Protein AF-X1K8J4-F1 (afdb_monomer)

InterPro domains:
  IPR029058 Alpha/Beta hydrolase fold [G3DSA:3.40.50.1820] (1-96)
  IPR029058 Alpha/Beta hydrolase fold [SSF53474] (12-99)
  IPR029068 Glyoxalase/Bleomycin resistance protein/Dihydroxybiphenyl dioxygenase [G3DSA:3.10.180.10] (97-241)
  IPR029068 Glyoxalase/Bleomycin resistance protein/Dihydroxybiphenyl dioxygenase [SSF54593] (98-230)
  IPR037523 Vicinal oxygen chelate (VOC), core domain [PS51819] (104-242)
  IPR051785 Methylmalonyl-CoA/ethylmalonyl-CoA epimerase [PTHR43048] (104-244)

Nearest PDB structures (foldseek):
  6xbt-assembly1_A-2  TM=8.235E-01  e=6.043E-11  Streptomyces coelicolor A3(2)
  6xbs-assembly1_A-2  TM=8.251E-01  e=1.259E-10  Streptomyces coelicolor A3(2)
  6xbr-assembly1_A-2  TM=8.076E-01  e=1.710E-10  Streptomyces coelicolor A3(2)
  6xbv-assembly1_A-2  TM=7.721E-01  e=1.423E-10  Streptomyces coelicolor A3(2)
  6wf7-assembly1_A  TM=7.588E-01  e=2.468E-10  Streptomyces coelicolor A3(2)

Sequence (255 aa):
AVWRWGFKDFHEFMLSQRDYSLEHVVAQIKCPTLVTDSEDDSMFAGQPEQLYNALECEKTFIHFTREEAAQAHCQLGESSLSNEKLFNWIDSVIKPDEDKGFYKFHHLGVIVNDMDQAVQIFSDILGLDPADERIDRFQGKANKTAMVPIGRYEDFNQFELMEPLSENWLDSWIKTEKGAGFLHMAILVDDFDGKVEQLRLKGFTVQVEESVDPFPGCPLLREAYVLPKDASRGVLIDLMDAENFPASLGGLAPG

Organism: NCBI:txid412755

Foldseek 3Di:
DQVVVVHPDPVRVVVCVVVPDCVVPLAVDAAEDEQEAAQAEPPQPPVSVVSQVSHPYNYDYYYHYVVNLQRYVCRVRCVPVVVVVVVVVCCVRPPPPLVQQFDAFAEWEWEDQDVVVVQVVCCVPVVWHFPDWDWFADVNFTWTWTWTDDDDPLRNYTYIYTHGPDDDVSVVVLPDPVHTTTEATETEGQPPVSNQVVCVVVVFDKDWDKDACRDPQQRIWIWIWGDCVRVVNDHIYIYTHLCRDHVSSPRDDDD

Structure (mmCIF, N/CA/C/O backbone):
data_AF-X1K8J4-F1
#
_entry.id   AF-X1K8J4-F1
#
loop_
_atom_site.group_PDB
_atom_site.id
_atom_site.type_symbol
_atom_site.label_atom_id
_atom_site.label_alt_id
_atom_site.label_comp_id
_atom_site.label_asym_id
_atom_site.label_entity_id
_atom_site.label_seq_id
_atom_site.pdbx_PDB_ins_code
_atom_site.Cartn_x
_atom_site.Cartn_y
_atom_site.Cartn_z
_atom_site.occupancy
_atom_site.B_iso_or_equiv
_atom_site.auth_seq_id
_atom_site.auth_comp_id
_atom_site.auth_asym_id
_atom_site.auth_atom_id
_atom_site.pdbx_PDB_model_num
ATOM 1 N N . ALA A 1 1 ? 32.704 -23.484 -32.737 1.00 60.00 1 ALA A N 1
ATOM 2 C CA . ALA A 1 1 ? 31.598 -22.606 -33.168 1.00 60.00 1 ALA A CA 1
ATOM 3 C C . ALA A 1 1 ? 30.839 -23.227 -34.341 1.00 60.00 1 ALA A C 1
ATOM 5 O O . ALA A 1 1 ? 29.758 -23.727 -34.096 1.00 60.00 1 ALA A O 1
ATOM 6 N N . VAL A 1 2 ? 31.433 -23.322 -35.535 1.00 74.69 2 VAL A N 1
ATOM 7 C CA . VAL A 1 2 ? 30.846 -23.839 -36.799 1.00 74.69 2 VAL A CA 1
ATOM 8 C C . VAL A 1 2 ? 29.805 -24.970 -36.643 1.00 74.69 2 VAL A C 1
ATOM 10 O O . VAL A 1 2 ? 28.640 -24.757 -36.956 1.00 74.69 2 VAL A O 1
ATOM 13 N N . TRP A 1 3 ? 30.171 -26.122 -36.062 1.00 73.50 3 TRP A N 1
ATOM 14 C CA . TRP A 1 3 ? 29.247 -27.267 -35.932 1.00 73.50 3 TRP A CA 1
ATOM 15 C C . TRP A 1 3 ? 28.052 -27.023 -34.990 1.00 73.50 3 TRP A C 1
ATOM 17 O O . TRP A 1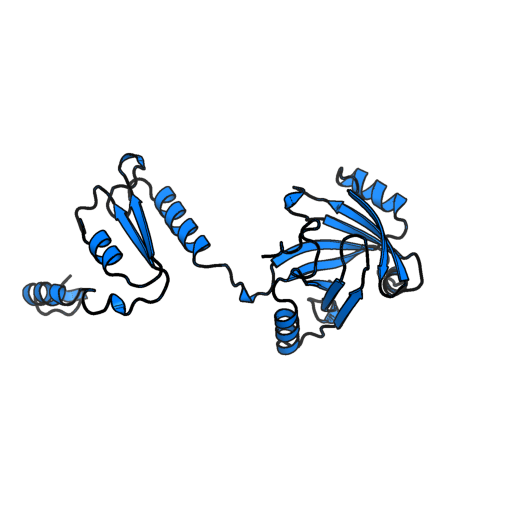 3 ? 26.974 -27.562 -35.210 1.00 73.50 3 TRP A O 1
ATOM 27 N N . ARG A 1 4 ? 28.234 -26.200 -33.944 1.00 74.88 4 ARG A N 1
ATOM 28 C CA . ARG A 1 4 ? 27.200 -25.913 -32.932 1.00 74.88 4 ARG A CA 1
ATOM 29 C C . ARG A 1 4 ? 26.065 -25.080 -33.529 1.00 74.88 4 ARG A C 1
ATOM 31 O O . ARG A 1 4 ? 24.939 -25.185 -33.068 1.00 74.88 4 ARG A O 1
ATOM 38 N N . TRP A 1 5 ? 26.380 -24.278 -34.542 1.00 73.62 5 TRP A N 1
ATOM 39 C CA . TRP A 1 5 ? 25.449 -23.375 -35.215 1.00 73.62 5 TRP A CA 1
ATOM 40 C C . TRP A 1 5 ? 25.007 -23.899 -36.592 1.00 73.62 5 TRP A C 1
ATOM 42 O O . TRP A 1 5 ? 24.345 -23.183 -37.328 1.00 73.62 5 TRP A O 1
ATOM 52 N N . GLY A 1 6 ? 25.356 -25.145 -36.941 1.00 86.12 6 GLY A N 1
ATOM 53 C CA . GLY A 1 6 ? 24.883 -25.806 -38.162 1.00 86.12 6 GLY A CA 1
ATOM 54 C C . GLY A 1 6 ? 25.552 -25.359 -39.467 1.00 86.12 6 GLY A C 1
ATOM 55 O O . GLY A 1 6 ? 25.084 -25.750 -40.531 1.00 86.12 6 GLY A O 1
ATOM 56 N N . PHE A 1 7 ? 26.640 -24.586 -39.409 1.00 88.62 7 PHE A N 1
ATOM 57 C CA . PHE A 1 7 ? 27.362 -24.148 -40.607 1.00 88.62 7 PHE A CA 1
ATOM 58 C C . PHE A 1 7 ? 28.262 -25.253 -41.159 1.00 88.62 7 PHE A C 1
ATOM 60 O O . PHE A 1 7 ? 28.825 -26.058 -40.409 1.00 88.62 7 PHE A O 1
ATOM 67 N N . LYS A 1 8 ? 28.430 -25.274 -42.481 1.00 87.19 8 LYS A N 1
ATOM 68 C CA . LYS A 1 8 ? 29.241 -26.268 -43.187 1.00 87.19 8 LYS A CA 1
ATOM 69 C C . LYS A 1 8 ? 30.735 -26.050 -42.966 1.00 87.19 8 LYS A C 1
ATOM 71 O O . LYS A 1 8 ? 31.485 -27.018 -42.846 1.00 87.19 8 LYS A O 1
ATOM 76 N N . ASP A 1 9 ? 31.169 -24.792 -42.911 1.00 89.31 9 ASP A N 1
ATOM 77 C CA . ASP A 1 9 ? 32.565 -24.411 -42.714 1.00 89.31 9 ASP A CA 1
ATOM 78 C C . ASP A 1 9 ? 32.718 -23.024 -42.058 1.00 89.31 9 ASP A C 1
ATOM 80 O O . ASP A 1 9 ? 31.751 -22.322 -41.756 1.00 89.31 9 ASP A O 1
ATOM 84 N N . PHE A 1 10 ? 33.966 -22.646 -41.767 1.00 88.31 10 PHE A N 1
ATOM 85 C CA . PHE A 1 10 ? 34.281 -21.373 -41.118 1.00 88.31 10 PHE A CA 1
ATOM 86 C C . PHE A 1 10 ? 34.002 -20.161 -42.017 1.00 88.31 10 PHE A C 1
ATOM 88 O O . PHE A 1 10 ? 33.695 -19.091 -41.506 1.00 88.31 10 PHE A O 1
ATOM 95 N N . HIS A 1 11 ? 34.089 -20.314 -43.340 1.00 88.50 11 HIS A N 1
ATOM 96 C CA . HIS A 1 11 ? 33.822 -19.221 -44.270 1.00 88.50 11 HIS A CA 1
ATOM 97 C C . HIS A 1 11 ? 32.333 -18.860 -44.261 1.00 88.50 11 HIS A C 1
ATOM 99 O O . HIS A 1 11 ? 31.993 -17.685 -44.147 1.00 88.50 11 HIS A O 1
ATOM 105 N N . GLU A 1 12 ? 31.455 -19.862 -44.285 1.00 87.56 12 GLU A N 1
ATOM 106 C CA . GLU A 1 12 ? 30.012 -19.664 -44.135 1.00 87.56 12 GLU A CA 1
ATOM 107 C C . GLU A 1 12 ? 29.664 -19.009 -42.789 1.00 87.56 12 GLU A C 1
ATOM 109 O O . GLU A 1 12 ? 28.926 -18.026 -42.756 1.00 87.56 12 GLU A O 1
ATOM 114 N N . PHE A 1 13 ? 30.276 -19.475 -41.694 1.00 88.25 13 PHE A N 1
ATOM 115 C CA . PHE A 1 13 ? 30.114 -18.859 -40.374 1.00 88.25 13 PHE A CA 1
ATOM 116 C C . PHE A 1 13 ? 30.554 -17.385 -40.349 1.00 88.25 13 PHE A C 1
ATOM 118 O O . PHE A 1 13 ? 29.877 -16.553 -39.752 1.00 88.25 13 PHE A O 1
ATOM 125 N N . MET A 1 14 ? 31.672 -17.038 -40.995 1.00 88.81 14 MET A N 1
ATOM 126 C CA . MET A 1 14 ? 32.141 -15.649 -41.060 1.00 88.81 14 MET A CA 1
ATOM 127 C C . MET A 1 14 ? 31.215 -14.763 -41.897 1.00 88.81 14 MET A C 1
ATOM 129 O O . MET A 1 14 ? 31.000 -13.606 -41.542 1.00 88.81 14 MET A O 1
ATOM 133 N N . LEU A 1 15 ? 30.648 -15.289 -42.987 1.00 88.31 15 LEU A N 1
ATOM 134 C CA . LEU A 1 15 ? 29.679 -14.552 -43.798 1.00 88.31 15 LEU A CA 1
ATOM 135 C C . LEU A 1 15 ? 28.376 -14.303 -43.040 1.00 88.31 15 LEU A C 1
ATOM 137 O O . LEU A 1 15 ? 27.860 -13.190 -43.114 1.00 88.31 15 LEU A O 1
ATOM 141 N N . SER A 1 16 ? 27.894 -15.283 -42.269 1.00 87.12 16 SER A N 1
ATOM 142 C CA . SER A 1 16 ? 26.659 -15.135 -41.494 1.00 87.12 16 SER A CA 1
ATOM 143 C C . SER A 1 16 ? 26.756 -14.048 -40.426 1.00 87.12 16 SER A C 1
ATOM 145 O O . SER A 1 16 ? 25.733 -13.509 -40.027 1.00 87.12 16 SER A O 1
ATOM 147 N N . GLN A 1 17 ? 27.963 -13.692 -39.959 1.00 85.88 17 GLN A N 1
ATOM 148 C CA . GLN A 1 17 ? 28.137 -12.613 -38.975 1.00 85.88 17 GLN A CA 1
ATOM 149 C C . GLN A 1 17 ? 27.621 -11.264 -39.496 1.00 85.88 17 GLN A C 1
ATOM 151 O O . GLN A 1 17 ? 27.245 -10.413 -38.699 1.00 85.88 17 GLN A O 1
ATOM 156 N N . ARG A 1 18 ? 27.561 -11.072 -40.823 1.00 84.44 18 ARG A N 1
ATOM 157 C CA . ARG A 1 18 ? 27.020 -9.852 -41.443 1.00 84.44 18 ARG A CA 1
ATOM 158 C C . ARG A 1 18 ? 25.530 -9.656 -41.185 1.00 84.44 18 ARG A C 1
ATOM 160 O O . ARG A 1 18 ? 25.077 -8.518 -41.165 1.00 84.44 18 ARG A O 1
ATOM 167 N N . ASP A 1 19 ? 24.798 -10.745 -40.970 1.00 84.56 19 ASP A N 1
ATOM 168 C CA . ASP A 1 19 ? 23.361 -10.700 -40.707 1.00 84.56 19 ASP A CA 1
ATOM 169 C C . ASP A 1 19 ? 23.059 -10.298 -39.249 1.00 84.56 19 ASP A C 1
ATOM 171 O O . ASP A 1 19 ? 21.940 -9.898 -38.935 1.00 84.56 19 ASP A O 1
ATOM 175 N N . TYR A 1 20 ? 24.054 -10.351 -38.352 1.00 85.62 20 TYR A N 1
ATOM 176 C CA . TYR A 1 20 ? 23.936 -9.944 -36.947 1.00 85.62 20 TYR A CA 1
ATOM 177 C C . TYR A 1 20 ? 24.117 -8.427 -36.794 1.00 85.62 20 TYR A C 1
ATOM 179 O O . TYR A 1 20 ? 25.030 -7.953 -36.120 1.00 85.62 20 TYR A O 1
ATOM 187 N N . SER A 1 21 ? 23.231 -7.665 -37.437 1.00 88.75 21 SER A N 1
ATOM 188 C CA . SER A 1 21 ? 23.175 -6.204 -37.359 1.00 88.75 21 SER A CA 1
ATOM 189 C C . SER A 1 21 ? 21.812 -5.731 -36.860 1.00 88.75 21 SER A C 1
ATOM 191 O O . SER A 1 21 ? 20.771 -6.272 -37.235 1.00 88.75 21 SER A O 1
ATOM 193 N N . LEU A 1 22 ? 21.816 -4.683 -36.033 1.00 90.62 22 LEU A N 1
ATOM 194 C CA . LEU A 1 22 ? 20.597 -4.013 -35.577 1.00 90.62 22 LEU A CA 1
ATOM 195 C C . LEU A 1 22 ? 20.174 -2.853 -36.490 1.00 90.62 22 LEU A C 1
ATOM 197 O O . LEU A 1 22 ? 19.074 -2.336 -36.315 1.00 90.62 22 LEU A O 1
ATOM 201 N N . GLU A 1 23 ? 20.979 -2.463 -37.485 1.00 89.62 23 GLU A N 1
ATOM 202 C CA . GLU A 1 23 ? 20.743 -1.272 -38.325 1.00 89.62 23 GLU A CA 1
ATOM 203 C C . GLU A 1 23 ? 19.335 -1.214 -38.939 1.00 89.62 23 GLU A C 1
ATOM 205 O O . GLU A 1 23 ? 18.734 -0.148 -39.037 1.00 89.62 23 GLU A O 1
ATOM 210 N N . HIS A 1 24 ? 18.782 -2.360 -39.340 1.00 91.31 24 HIS A N 1
ATOM 211 C CA . HIS A 1 24 ? 17.489 -2.429 -40.029 1.00 91.31 24 HIS A CA 1
ATOM 212 C C . HIS A 1 24 ? 16.293 -2.656 -39.095 1.00 91.31 24 HIS A C 1
ATOM 214 O O . HIS A 1 24 ? 15.145 -2.624 -39.540 1.00 91.31 24 HIS A O 1
ATOM 220 N N . VAL A 1 25 ? 16.545 -2.910 -37.809 1.00 93.94 25 VAL A N 1
ATOM 221 C CA . VAL A 1 25 ? 15.511 -3.289 -36.833 1.00 93.94 25 VAL A CA 1
ATOM 222 C C . VAL A 1 25 ? 15.512 -2.421 -35.580 1.00 93.94 25 VAL A C 1
ATOM 224 O O . VAL A 1 25 ? 14.535 -2.454 -34.843 1.00 93.94 25 VAL A O 1
ATOM 227 N N . VAL A 1 26 ? 16.543 -1.605 -35.347 1.00 95.56 26 VAL A N 1
ATOM 228 C CA . VAL A 1 26 ? 16.677 -0.765 -34.144 1.00 95.56 26 VAL A CA 1
ATOM 229 C C . VAL A 1 26 ? 15.473 0.156 -33.930 1.00 95.56 26 VAL A C 1
ATOM 231 O O . VAL A 1 26 ? 14.985 0.273 -32.811 1.00 95.56 26 VAL A O 1
ATOM 234 N N . ALA A 1 27 ? 14.900 0.708 -35.005 1.00 93.94 27 ALA A N 1
ATOM 235 C CA . ALA A 1 27 ? 13.697 1.541 -34.938 1.00 93.94 27 ALA A CA 1
ATOM 236 C C . ALA A 1 27 ? 12.441 0.779 -34.458 1.00 93.94 27 ALA A C 1
ATOM 238 O O . ALA A 1 27 ? 11.447 1.396 -34.071 1.00 93.94 27 ALA A O 1
ATOM 239 N N . GLN A 1 28 ? 12.458 -0.559 -34.478 1.00 96.31 28 GLN A N 1
ATOM 240 C CA . GLN A 1 28 ? 11.369 -1.406 -33.981 1.00 96.31 28 GLN A CA 1
ATOM 241 C C . GLN A 1 28 ? 11.417 -1.592 -32.456 1.00 96.31 28 GLN A C 1
ATOM 243 O O . GLN A 1 28 ? 10.441 -2.066 -31.878 1.00 96.31 28 GLN A O 1
ATOM 248 N N . ILE A 1 29 ? 12.510 -1.206 -31.791 1.00 96.25 29 ILE A N 1
ATOM 249 C CA . ILE A 1 29 ? 12.616 -1.240 -30.330 1.00 96.25 29 ILE A CA 1
ATOM 250 C C . ILE A 1 29 ? 11.799 -0.072 -29.770 1.00 96.25 29 ILE A C 1
ATOM 252 O O . ILE A 1 29 ? 12.114 1.093 -30.013 1.00 96.25 29 ILE A O 1
ATOM 256 N N . LYS A 1 30 ? 10.707 -0.388 -29.064 1.00 94.06 30 LYS A N 1
ATOM 257 C CA . LYS A 1 30 ? 9.751 0.605 -28.539 1.00 94.06 30 LYS A CA 1
ATOM 258 C C . LYS A 1 30 ? 9.659 0.657 -27.011 1.00 94.06 30 LYS A C 1
ATOM 260 O O . LYS A 1 30 ? 9.002 1.553 -26.496 1.00 94.06 30 LYS A O 1
ATOM 265 N N . CYS A 1 31 ? 10.290 -0.268 -26.293 1.00 93.19 31 CYS A N 1
ATOM 266 C CA . CYS A 1 31 ? 10.301 -0.278 -24.830 1.00 93.19 31 CYS A CA 1
ATOM 267 C C . CYS A 1 31 ? 11.516 0.480 -24.270 1.00 93.19 31 CYS A C 1
ATOM 269 O O . CYS A 1 31 ? 12.532 0.580 -24.969 1.00 93.19 31 CYS A O 1
ATOM 271 N N . PRO A 1 32 ? 11.451 0.966 -23.016 1.00 95.38 32 PRO A N 1
ATOM 272 C CA . PRO A 1 32 ? 12.611 1.541 -22.350 1.00 95.38 32 PRO A CA 1
ATOM 273 C C . PRO A 1 32 ? 13.817 0.602 -22.430 1.00 95.38 32 PRO A C 1
ATOM 275 O O . PRO A 1 32 ? 13.698 -0.601 -22.190 1.00 95.38 32 PRO A O 1
ATOM 278 N N . THR A 1 33 ? 14.965 1.140 -22.832 1.00 96.56 33 THR A N 1
ATOM 279 C CA . THR A 1 33 ? 16.158 0.339 -23.131 1.00 96.56 33 THR A CA 1
ATOM 280 C C . THR A 1 33 ? 17.383 0.908 -22.430 1.00 96.56 33 THR A C 1
ATOM 282 O O . THR A 1 33 ? 17.739 2.072 -22.620 1.00 96.56 33 THR A O 1
ATOM 285 N N . LEU A 1 34 ? 18.063 0.066 -21.654 1.00 97.12 34 LEU A N 1
ATOM 286 C CA . LEU A 1 34 ? 19.382 0.364 -21.115 1.00 97.12 34 LEU A CA 1
ATOM 287 C C . LEU A 1 34 ? 20.459 -0.089 -22.091 1.00 97.12 34 LEU A C 1
ATOM 289 O O . LEU A 1 34 ? 20.478 -1.245 -22.513 1.00 97.12 34 LEU A O 1
ATOM 293 N N . VAL A 1 35 ? 21.384 0.813 -22.394 1.00 96.44 35 VAL A N 1
ATOM 294 C CA . VAL A 1 35 ? 22.615 0.501 -23.112 1.00 96.44 35 VAL A CA 1
ATOM 295 C C . VAL A 1 35 ? 23.787 0.722 -22.166 1.00 96.44 35 VAL A C 1
ATOM 297 O O . VAL A 1 35 ? 23.909 1.784 -21.556 1.00 96.44 35 VAL A O 1
ATOM 300 N N . THR A 1 36 ? 24.643 -0.286 -22.031 1.00 94.56 36 THR A N 1
ATOM 301 C CA . THR A 1 36 ? 25.841 -0.213 -21.196 1.00 94.56 36 THR A CA 1
ATOM 302 C C . THR A 1 36 ? 27.100 -0.267 -22.046 1.00 94.56 36 THR A C 1
ATOM 304 O O . THR A 1 36 ? 27.134 -0.911 -23.095 1.00 94.56 36 THR A O 1
ATOM 307 N N . ASP A 1 37 ? 28.134 0.424 -21.584 1.00 94.25 37 ASP A N 1
ATOM 308 C CA . ASP A 1 37 ? 29.461 0.428 -22.190 1.00 94.25 37 ASP A CA 1
ATOM 309 C C . ASP A 1 37 ? 30.540 0.443 -21.102 1.00 94.25 37 ASP A C 1
ATOM 311 O O . ASP A 1 37 ? 30.270 0.814 -19.959 1.00 94.25 37 ASP A O 1
ATOM 315 N N . SER A 1 38 ? 31.758 0.040 -21.448 1.00 92.50 38 SER A N 1
ATOM 316 C CA . SER A 1 38 ? 32.860 -0.165 -20.504 1.00 92.50 38 SER A CA 1
ATOM 317 C C . SER A 1 38 ? 34.183 0.305 -21.117 1.00 92.50 38 SER A C 1
ATOM 319 O O . SER A 1 38 ? 34.526 -0.114 -22.219 1.00 92.50 38 SER A O 1
ATOM 321 N N . GLU A 1 39 ? 34.952 1.137 -20.401 1.00 90.62 39 GLU A N 1
ATOM 322 C CA . GLU A 1 39 ? 36.157 1.810 -20.940 1.00 90.62 39 GLU A CA 1
ATOM 323 C C . GLU A 1 39 ? 37.204 0.868 -21.572 1.00 90.62 39 GLU A C 1
ATOM 325 O O . GLU A 1 39 ? 37.820 1.226 -22.576 1.00 90.62 39 GLU A O 1
ATOM 330 N N . ASP A 1 40 ? 37.419 -0.327 -21.008 1.00 89.56 40 ASP A N 1
ATOM 331 C CA . ASP A 1 40 ? 38.411 -1.296 -21.499 1.00 89.56 40 ASP A CA 1
ATOM 332 C C . ASP A 1 40 ? 37.766 -2.454 -22.299 1.00 89.56 40 ASP A C 1
ATOM 334 O O . ASP A 1 40 ? 38.429 -3.463 -22.582 1.00 89.56 40 ASP A O 1
ATOM 338 N N . ASP A 1 41 ? 36.484 -2.362 -22.676 1.00 87.25 41 ASP A N 1
ATOM 339 C CA . ASP A 1 41 ? 35.826 -3.403 -23.471 1.00 87.25 41 ASP A CA 1
ATOM 340 C C . ASP A 1 41 ? 36.205 -3.319 -24.959 1.00 87.25 41 ASP A C 1
ATOM 342 O O . ASP A 1 41 ? 35.554 -2.699 -25.801 1.00 87.25 41 ASP A O 1
ATOM 346 N N . SER A 1 42 ? 37.290 -4.013 -25.302 1.00 83.88 42 SER A N 1
ATOM 347 C CA . SER A 1 42 ? 37.778 -4.103 -26.684 1.00 83.88 42 SER A CA 1
ATOM 348 C C . SER A 1 42 ? 36.907 -4.944 -27.629 1.00 83.88 42 SER A C 1
ATOM 350 O O . SER A 1 42 ? 37.142 -4.914 -28.838 1.00 83.88 42 SER A O 1
ATOM 352 N N . MET A 1 43 ? 35.923 -5.700 -27.124 1.00 80.00 43 MET A N 1
ATOM 353 C CA . MET A 1 43 ? 35.123 -6.612 -27.953 1.00 80.00 43 MET A CA 1
ATOM 354 C C . MET A 1 43 ? 34.090 -5.861 -28.797 1.00 80.00 43 MET A C 1
ATOM 356 O O . MET A 1 43 ? 33.789 -6.283 -29.914 1.00 80.00 43 MET A O 1
ATOM 360 N N . PHE A 1 44 ? 33.571 -4.745 -28.277 1.00 78.25 44 PHE A N 1
ATOM 361 C CA . PHE A 1 44 ? 32.464 -3.995 -28.879 1.00 78.25 44 PHE A CA 1
ATOM 362 C C . PHE A 1 44 ? 32.705 -2.482 -28.915 1.00 78.25 44 PHE A C 1
ATOM 364 O O . PHE A 1 44 ? 31.754 -1.723 -29.072 1.00 78.25 44 PHE A O 1
ATOM 371 N N . ALA A 1 45 ? 33.960 -2.037 -28.795 1.00 84.62 45 ALA A N 1
ATOM 372 C CA . ALA A 1 45 ? 34.327 -0.624 -28.693 1.00 84.62 45 ALA A CA 1
ATOM 373 C C . ALA A 1 45 ? 33.553 0.279 -29.681 1.00 84.62 45 ALA A C 1
ATOM 375 O O . ALA A 1 45 ? 33.623 0.107 -30.902 1.00 84.62 45 ALA A O 1
ATOM 376 N N . GLY A 1 46 ? 32.796 1.236 -29.134 1.00 87.69 46 GLY A N 1
ATOM 377 C CA . GLY A 1 46 ? 31.995 2.213 -29.881 1.00 87.69 46 GLY A CA 1
ATOM 378 C C . GLY A 1 46 ? 30.666 1.703 -30.459 1.00 87.69 46 GLY A C 1
ATOM 379 O O . GLY A 1 46 ? 29.881 2.511 -30.952 1.00 87.69 46 GLY A O 1
ATOM 380 N N . GLN A 1 47 ? 30.370 0.401 -30.411 1.00 92.12 47 GLN A N 1
ATOM 381 C CA . GLN A 1 47 ? 29.077 -0.136 -30.859 1.00 92.12 47 GLN A CA 1
ATOM 382 C C . GLN A 1 47 ? 27.916 0.186 -29.897 1.00 92.12 47 GLN A C 1
ATOM 384 O O . GLN A 1 47 ? 26.843 0.531 -30.398 1.00 92.12 47 GLN A O 1
ATOM 389 N N . PRO A 1 48 ? 28.080 0.147 -28.556 1.00 94.50 48 PRO A N 1
ATOM 390 C CA . PRO A 1 48 ? 27.024 0.563 -27.633 1.00 94.50 48 PRO A CA 1
ATOM 391 C C . PRO A 1 48 ? 26.551 1.999 -27.879 1.00 94.50 48 PRO A C 1
ATOM 393 O O . PRO A 1 48 ? 25.352 2.247 -27.968 1.00 94.50 48 PRO A O 1
ATOM 396 N N . GLU A 1 49 ? 27.475 2.942 -28.081 1.00 94.75 49 GLU A N 1
ATOM 397 C CA . GLU A 1 49 ? 27.129 4.337 -28.381 1.00 94.75 49 GLU A CA 1
ATOM 398 C C . GLU A 1 49 ? 26.357 4.465 -29.707 1.00 94.75 49 GLU A C 1
ATOM 400 O O . GLU A 1 49 ? 25.372 5.202 -29.789 1.00 94.75 49 GLU A O 1
ATOM 405 N N . GLN A 1 50 ? 26.740 3.701 -30.738 1.00 94.88 50 GLN A N 1
ATOM 406 C CA . GLN A 1 50 ? 26.002 3.658 -32.007 1.00 94.88 50 GLN A CA 1
ATOM 407 C C . GLN A 1 50 ? 24.563 3.164 -31.816 1.00 94.88 50 GLN A C 1
ATOM 409 O O . GLN A 1 50 ? 23.633 3.790 -32.329 1.00 94.88 50 GLN A O 1
ATOM 414 N N . LEU A 1 51 ? 24.365 2.086 -31.047 1.00 95.50 51 LEU A N 1
ATOM 415 C CA . LEU A 1 51 ? 23.031 1.579 -30.722 1.00 95.50 51 LEU A CA 1
ATOM 416 C C . LEU A 1 51 ? 22.221 2.617 -29.937 1.00 95.50 51 LEU A C 1
ATOM 418 O O . LEU A 1 51 ? 21.093 2.923 -30.316 1.00 95.50 51 LEU A O 1
ATOM 422 N N . TYR A 1 52 ? 22.802 3.195 -28.882 1.00 96.88 52 TYR A N 1
ATOM 423 C CA . TYR A 1 52 ? 22.145 4.211 -28.061 1.00 96.88 52 TYR A CA 1
ATOM 424 C C . TYR A 1 52 ? 21.675 5.406 -28.897 1.00 96.88 52 TYR A C 1
ATOM 426 O O . TYR A 1 52 ? 20.535 5.860 -28.767 1.00 96.88 52 TYR A O 1
ATOM 434 N N . ASN A 1 53 ? 22.516 5.887 -29.812 1.00 96.44 53 ASN A N 1
ATOM 435 C CA . ASN A 1 53 ? 22.170 6.991 -30.701 1.00 96.44 53 ASN A CA 1
ATOM 436 C C . ASN A 1 53 ? 21.050 6.625 -31.688 1.00 96.44 53 ASN A C 1
ATOM 438 O O . ASN A 1 53 ? 20.194 7.466 -31.956 1.00 96.44 53 ASN A O 1
ATOM 442 N N . ALA A 1 54 ? 21.016 5.381 -32.173 1.00 96.56 54 ALA A N 1
ATOM 443 C CA . ALA A 1 54 ? 20.020 4.904 -33.132 1.00 96.56 54 ALA A CA 1
ATOM 444 C C . ALA A 1 54 ? 18.641 4.565 -32.522 1.00 96.56 54 ALA A C 1
ATOM 446 O O . ALA A 1 54 ? 17.659 4.481 -33.259 1.00 96.56 54 ALA A O 1
ATOM 447 N N . LEU A 1 55 ? 18.537 4.368 -31.203 1.00 97.50 55 LEU A N 1
ATOM 448 C CA . LEU A 1 55 ? 17.262 4.104 -30.519 1.00 97.50 55 LEU A CA 1
ATOM 449 C C . LEU A 1 55 ? 16.321 5.326 -30.537 1.00 97.50 55 LEU A C 1
ATOM 451 O O . LEU A 1 55 ? 16.740 6.447 -30.244 1.00 97.50 55 LEU A O 1
ATOM 455 N N . GLU A 1 56 ? 15.030 5.092 -30.792 1.00 96.38 56 GLU A N 1
ATOM 456 C CA . GLU A 1 56 ? 13.966 6.120 -30.817 1.00 96.38 56 GLU A CA 1
ATOM 457 C C . GLU A 1 56 ? 13.021 6.071 -29.598 1.0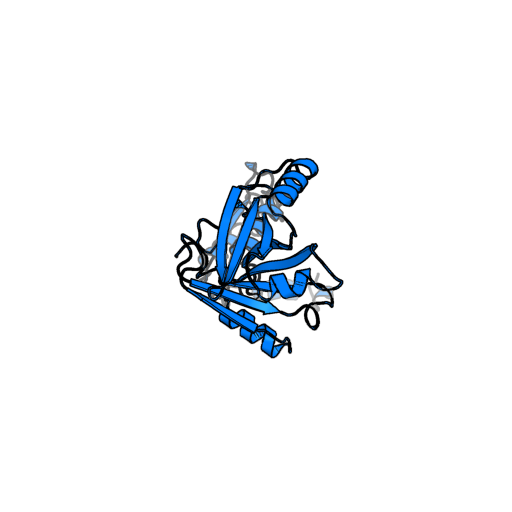0 96.38 56 GLU A C 1
ATOM 459 O O . GLU A 1 56 ? 12.078 6.855 -29.506 1.00 96.38 56 GLU A O 1
ATOM 464 N N . CYS A 1 57 ? 13.230 5.127 -28.681 1.00 94.12 57 CYS A N 1
ATOM 465 C CA . CYS A 1 57 ? 12.445 4.952 -27.460 1.00 94.12 57 CYS A CA 1
ATOM 466 C C . CYS A 1 57 ? 13.066 5.699 -26.267 1.00 94.12 57 CYS A C 1
ATOM 468 O O . CYS A 1 57 ? 14.131 6.314 -26.381 1.00 94.12 57 CYS A O 1
ATOM 470 N N . GLU A 1 58 ? 12.420 5.607 -25.101 1.00 95.19 58 GLU A N 1
ATOM 471 C CA . GLU A 1 58 ? 13.075 5.943 -23.837 1.00 95.19 58 GLU A CA 1
ATOM 472 C C . GLU A 1 58 ? 14.352 5.108 -23.687 1.00 95.19 58 GLU A C 1
ATOM 474 O O . GLU A 1 58 ? 14.364 3.897 -23.938 1.00 95.19 58 GLU A O 1
ATOM 479 N N . LYS A 1 59 ? 15.452 5.773 -23.344 1.00 96.69 59 LYS A N 1
ATOM 480 C CA . LYS A 1 59 ? 16.773 5.161 -23.353 1.00 96.69 59 LYS A CA 1
ATOM 481 C C . LYS A 1 59 ? 17.660 5.734 -22.266 1.00 96.69 59 LYS A C 1
ATOM 483 O O . LYS A 1 59 ? 17.637 6.932 -21.994 1.00 96.69 59 LYS A O 1
ATOM 488 N N . THR A 1 60 ? 18.480 4.865 -21.693 1.00 97.75 60 THR A N 1
ATOM 489 C CA . THR A 1 60 ? 19.466 5.210 -20.668 1.00 97.75 60 THR A CA 1
ATOM 490 C C . THR A 1 60 ? 20.826 4.671 -21.093 1.00 97.75 60 THR A C 1
ATOM 492 O O . THR A 1 60 ? 20.909 3.572 -21.641 1.00 97.75 60 THR A O 1
ATOM 495 N N . PHE A 1 61 ? 21.886 5.445 -20.860 1.00 97.31 61 PHE A N 1
ATOM 496 C CA . PHE A 1 61 ? 23.262 5.035 -21.132 1.00 97.31 61 PHE A CA 1
ATOM 497 C C . PHE A 1 61 ? 24.060 4.993 -19.832 1.00 97.31 61 PHE A C 1
ATOM 499 O O . PHE A 1 61 ? 24.075 5.977 -19.093 1.00 97.31 61 PHE A O 1
ATOM 506 N N . ILE A 1 62 ? 24.732 3.874 -19.562 1.00 96.25 62 ILE A N 1
ATOM 507 C CA . ILE A 1 62 ? 25.642 3.735 -18.420 1.00 96.25 62 ILE A CA 1
ATOM 508 C C . ILE A 1 62 ? 27.024 3.369 -18.940 1.00 96.25 62 ILE A C 1
ATOM 510 O O . ILE A 1 62 ? 27.204 2.332 -19.574 1.00 96.25 62 ILE A O 1
ATOM 514 N N . HIS A 1 63 ? 27.999 4.216 -18.627 1.00 94.81 63 HIS A N 1
ATOM 515 C CA . HIS A 1 63 ? 29.400 3.977 -18.932 1.00 94.81 63 HIS A CA 1
ATOM 516 C C . HIS A 1 63 ? 30.138 3.556 -17.659 1.00 94.81 63 HIS A C 1
ATOM 518 O O . HIS A 1 63 ? 30.111 4.280 -16.662 1.00 94.81 63 HIS A O 1
ATOM 524 N N . PHE A 1 64 ? 30.761 2.381 -17.683 1.00 94.00 64 PHE A N 1
ATOM 525 C CA . PHE A 1 64 ? 31.544 1.840 -16.578 1.00 94.00 64 PHE A CA 1
ATOM 526 C C . PHE A 1 64 ? 33.017 2.190 -16.741 1.00 94.00 64 PHE A C 1
ATOM 528 O O . PHE A 1 64 ? 33.636 1.881 -17.766 1.00 94.00 64 PHE A O 1
ATOM 535 N N . THR A 1 65 ? 33.584 2.790 -15.700 1.00 93.25 65 THR A N 1
ATOM 536 C CA . THR A 1 65 ? 34.931 3.359 -15.753 1.00 93.25 65 THR A CA 1
ATOM 537 C C . THR A 1 65 ? 35.950 2.523 -14.992 1.00 93.25 65 THR A C 1
ATOM 539 O O . THR A 1 65 ? 35.624 1.638 -14.194 1.00 93.25 65 THR A O 1
ATOM 542 N N . ARG A 1 66 ? 37.230 2.815 -15.227 1.00 92.75 66 ARG A N 1
ATOM 543 C CA . ARG A 1 66 ? 38.342 2.213 -14.489 1.00 92.75 66 ARG A CA 1
ATOM 544 C C . ARG A 1 66 ? 38.341 2.613 -13.020 1.00 92.75 66 ARG A C 1
ATOM 546 O O . ARG A 1 66 ? 38.749 1.813 -12.182 1.00 92.75 66 ARG A O 1
ATOM 553 N N . GLU A 1 67 ? 37.898 3.829 -12.706 1.00 93.38 67 GLU A N 1
ATOM 554 C CA . GLU A 1 67 ? 37.784 4.316 -11.324 1.00 93.38 67 GLU A CA 1
ATOM 555 C C . GLU A 1 67 ? 36.798 3.470 -10.510 1.00 93.38 67 GLU A C 1
ATOM 557 O O . GLU A 1 67 ? 37.004 3.241 -9.321 1.00 93.38 67 GLU A O 1
ATOM 562 N N . GLU A 1 68 ? 35.780 2.937 -11.181 1.00 91.06 68 GLU A N 1
ATOM 563 C CA . GLU A 1 68 ? 34.770 2.040 -10.624 1.00 91.06 68 GLU A CA 1
ATOM 564 C C . GLU A 1 68 ? 35.205 0.566 -10.585 1.00 91.06 68 GLU A C 1
ATOM 566 O O . GLU A 1 68 ? 34.440 -0.285 -10.141 1.00 91.06 68 GLU A O 1
ATOM 571 N N . ALA A 1 69 ? 36.407 0.245 -11.082 1.00 91.25 69 ALA A N 1
ATOM 572 C CA . ALA A 1 69 ? 36.894 -1.120 -11.306 1.00 91.25 69 ALA A CA 1
ATOM 573 C C . ALA A 1 69 ? 35.976 -1.993 -12.197 1.00 91.25 69 ALA A C 1
ATOM 575 O O . ALA A 1 69 ? 36.160 -3.206 -12.285 1.00 91.25 69 ALA A O 1
ATOM 576 N N . ALA A 1 70 ? 35.021 -1.389 -12.910 1.00 91.31 70 ALA A N 1
ATOM 577 C CA . ALA A 1 70 ? 34.022 -2.067 -13.736 1.00 91.31 70 ALA A CA 1
ATOM 578 C C . ALA A 1 70 ? 34.289 -1.921 -15.251 1.00 91.31 70 ALA A C 1
ATOM 580 O O . ALA A 1 70 ? 33.448 -2.255 -16.082 1.00 91.31 70 ALA A O 1
ATOM 581 N N . GLN A 1 71 ? 35.472 -1.451 -15.639 1.00 90.50 71 GLN A N 1
ATOM 582 C CA . GLN A 1 71 ? 35.828 -1.144 -17.026 1.00 90.50 71 GLN A CA 1
ATOM 583 C C . GLN A 1 71 ? 36.027 -2.353 -17.945 1.00 90.50 71 GLN A C 1
ATOM 585 O O . GLN A 1 71 ? 36.099 -2.189 -19.157 1.00 90.50 71 GLN A O 1
ATOM 590 N N . ALA A 1 72 ? 36.212 -3.552 -17.392 1.00 88.12 72 ALA A N 1
ATOM 591 C CA . ALA A 1 72 ? 36.466 -4.750 -18.188 1.00 88.12 72 ALA A CA 1
ATOM 592 C C . ALA A 1 72 ? 35.185 -5.261 -18.872 1.00 88.12 72 ALA A C 1
ATOM 594 O O . ALA A 1 72 ? 34.076 -4.965 -18.430 1.00 88.12 72 ALA A O 1
ATOM 595 N N . HIS A 1 73 ? 35.343 -6.106 -19.897 1.00 88.50 73 HIS A N 1
ATOM 596 C CA . HIS A 1 73 ? 34.226 -6.821 -20.524 1.00 88.50 73 HIS A CA 1
ATOM 597 C C . HIS A 1 73 ? 33.371 -7.538 -19.468 1.00 88.50 73 HIS A C 1
ATOM 599 O O . HIS A 1 73 ? 33.917 -8.166 -18.557 1.00 88.50 73 HIS A O 1
ATOM 605 N N . CYS A 1 74 ? 32.046 -7.430 -19.581 1.00 83.44 74 CYS A N 1
ATOM 606 C CA . CYS A 1 74 ? 31.079 -7.925 -18.589 1.00 83.44 74 CYS A CA 1
ATOM 607 C C . CYS A 1 74 ? 31.286 -7.384 -17.162 1.00 83.44 74 CYS A C 1
ATOM 609 O O . CYS A 1 74 ? 30.867 -8.028 -16.201 1.00 83.44 74 CYS A O 1
ATOM 611 N N . GLN A 1 75 ? 31.979 -6.250 -17.007 1.00 90.62 75 GLN A N 1
ATOM 612 C CA . GLN A 1 75 ? 32.231 -5.610 -15.716 1.00 90.62 75 GLN A CA 1
ATOM 613 C C . GLN A 1 75 ? 32.879 -6.568 -14.691 1.00 90.62 75 GLN A C 1
ATOM 615 O O . GLN A 1 75 ? 32.594 -6.521 -13.494 1.00 90.62 75 GLN A O 1
ATOM 620 N N . LEU A 1 76 ? 33.772 -7.456 -15.156 1.00 83.50 76 LEU A N 1
ATOM 621 C CA . LEU A 1 76 ? 34.377 -8.533 -14.351 1.00 83.50 76 LEU A CA 1
ATOM 622 C C . LEU A 1 76 ? 35.159 -8.063 -13.111 1.00 83.50 76 LEU A C 1
ATOM 624 O O . LEU A 1 76 ? 35.416 -8.875 -12.225 1.00 83.50 76 LEU A O 1
ATOM 628 N N . GLY A 1 77 ? 35.583 -6.798 -13.062 1.00 84.75 77 GLY A N 1
ATOM 629 C CA . GLY A 1 77 ? 36.346 -6.255 -11.938 1.00 84.75 77 GLY A CA 1
ATOM 630 C C . GLY A 1 77 ? 35.486 -5.768 -10.771 1.00 84.75 77 GLY A C 1
ATOM 631 O O . GLY A 1 77 ? 35.985 -5.769 -9.652 1.00 84.75 77 GLY A O 1
ATOM 632 N N . GLU A 1 78 ? 34.210 -5.434 -11.010 1.00 89.62 78 GLU A N 1
ATOM 633 C CA . GLU A 1 78 ? 33.259 -5.122 -9.942 1.00 89.62 78 GLU A CA 1
ATOM 634 C C . GLU A 1 78 ? 31.808 -5.393 -10.366 1.00 89.62 78 GLU A C 1
ATOM 636 O O . GLU A 1 78 ? 31.000 -4.502 -10.645 1.00 89.62 78 GLU A O 1
ATOM 641 N N . SER A 1 79 ? 31.465 -6.680 -10.421 1.00 88.12 79 SER A N 1
ATOM 642 C CA . SER A 1 79 ? 30.137 -7.127 -10.846 1.00 88.12 79 SER A CA 1
ATOM 643 C C . SER A 1 79 ? 29.027 -6.718 -9.873 1.00 88.12 79 SER A C 1
ATOM 645 O O . SER A 1 79 ? 27.879 -6.618 -10.294 1.00 88.12 79 SER A O 1
ATOM 647 N N . SER A 1 80 ? 29.334 -6.456 -8.596 1.00 90.06 80 SER A N 1
ATOM 648 C CA . SER A 1 80 ? 28.333 -5.994 -7.622 1.00 90.06 80 SER A CA 1
ATOM 649 C C . SER A 1 80 ? 27.847 -4.588 -7.957 1.00 90.06 80 SER A C 1
ATOM 651 O O . SER A 1 80 ? 26.641 -4.372 -8.002 1.00 90.06 80 SER A O 1
ATOM 653 N N . LEU A 1 81 ? 28.763 -3.667 -8.273 1.00 90.50 81 LEU A N 1
ATOM 654 C CA . LEU A 1 81 ? 28.417 -2.318 -8.730 1.00 90.50 81 LEU A CA 1
ATOM 655 C C . LEU A 1 81 ? 27.674 -2.347 -10.070 1.00 90.50 81 LEU A C 1
ATOM 657 O O . LEU A 1 81 ? 26.716 -1.603 -10.268 1.00 90.50 81 LEU A O 1
ATOM 661 N N . SER A 1 82 ? 28.098 -3.215 -10.994 1.00 89.94 82 SER A N 1
ATOM 662 C CA . SER A 1 82 ? 27.374 -3.422 -12.252 1.00 89.94 82 SER A CA 1
ATOM 663 C C . SER A 1 82 ? 25.937 -3.860 -11.994 1.00 89.94 82 SER A C 1
ATOM 665 O O . SER A 1 82 ? 25.005 -3.213 -12.468 1.00 89.94 82 SER A O 1
ATOM 667 N N . ASN A 1 83 ? 25.754 -4.884 -11.162 1.00 92.81 83 ASN A N 1
ATOM 668 C CA . ASN A 1 83 ? 24.438 -5.360 -10.764 1.00 92.81 83 ASN A CA 1
ATOM 669 C C . ASN A 1 83 ? 23.621 -4.261 -10.083 1.00 92.81 83 ASN A C 1
ATOM 671 O O . ASN A 1 83 ? 22.470 -4.076 -10.449 1.00 92.81 83 ASN A O 1
ATOM 675 N N . GLU A 1 84 ? 24.196 -3.506 -9.149 1.00 94.06 84 GLU A N 1
ATOM 676 C CA . GLU A 1 84 ? 23.519 -2.386 -8.491 1.00 94.06 84 GLU A CA 1
ATOM 677 C C . GLU A 1 84 ? 22.991 -1.374 -9.515 1.00 94.06 84 GLU A C 1
ATOM 679 O O . GLU A 1 84 ? 21.804 -1.064 -9.517 1.00 94.06 84 GLU A O 1
ATOM 684 N N . LYS A 1 85 ? 23.835 -0.904 -10.441 1.00 93.50 85 LYS A N 1
ATOM 685 C CA . LYS A 1 85 ? 23.421 0.054 -11.476 1.00 93.50 85 LYS A CA 1
ATOM 686 C C . LYS A 1 85 ? 22.342 -0.514 -12.405 1.00 93.50 85 LYS A C 1
ATOM 688 O O . LYS A 1 85 ? 21.405 0.203 -12.753 1.00 93.50 85 LYS A O 1
ATOM 693 N N . LEU A 1 86 ? 22.467 -1.784 -12.799 1.00 93.00 86 LEU A N 1
ATOM 694 C CA . LEU A 1 86 ? 21.484 -2.473 -13.637 1.00 93.00 86 LEU A CA 1
ATOM 695 C C . LEU A 1 86 ? 20.140 -2.624 -12.914 1.00 93.00 86 LEU A C 1
ATOM 697 O O . LEU A 1 86 ? 19.107 -2.292 -13.486 1.00 93.00 86 LEU A O 1
ATOM 701 N N . PHE A 1 87 ? 20.146 -3.099 -11.667 1.00 91.12 87 PHE A N 1
ATOM 702 C CA . PHE A 1 87 ? 18.930 -3.317 -10.885 1.00 91.12 87 PHE A CA 1
ATOM 703 C C . PHE A 1 87 ? 18.268 -2.004 -10.479 1.00 91.12 87 PHE A C 1
ATOM 705 O O . PHE A 1 87 ? 17.060 -1.895 -10.624 1.00 91.12 87 PHE A O 1
ATOM 712 N N . ASN A 1 88 ? 19.034 -0.974 -10.116 1.00 89.25 88 ASN A N 1
ATOM 713 C CA . ASN A 1 88 ? 18.481 0.357 -9.855 1.00 89.25 88 ASN A CA 1
ATOM 714 C C . ASN A 1 88 ? 17.801 0.941 -11.103 1.00 89.25 88 ASN A C 1
ATOM 716 O O . ASN A 1 88 ? 16.754 1.579 -11.002 1.00 89.25 88 ASN A O 1
ATOM 720 N N . TRP A 1 89 ? 18.373 0.720 -12.293 1.00 94.00 89 TRP A N 1
ATOM 721 C CA . TRP A 1 89 ? 17.715 1.110 -13.540 1.00 94.00 89 TRP A CA 1
ATOM 722 C C . TRP A 1 89 ? 16.448 0.287 -13.788 1.00 94.00 89 TRP A C 1
ATOM 724 O O . TRP A 1 89 ? 15.410 0.862 -14.113 1.00 94.00 89 TRP A O 1
ATOM 734 N N . ILE A 1 90 ? 16.507 -1.035 -13.595 1.00 89.38 90 ILE A N 1
ATOM 735 C CA . ILE A 1 90 ? 15.331 -1.905 -13.697 1.00 89.38 90 ILE A CA 1
ATOM 736 C C . ILE A 1 90 ? 14.232 -1.416 -12.755 1.00 89.38 90 ILE A C 1
ATOM 738 O O . ILE A 1 90 ? 13.122 -1.241 -13.225 1.00 89.38 90 ILE A O 1
ATOM 742 N N . ASP A 1 91 ? 14.521 -1.117 -11.492 1.00 82.88 91 ASP A N 1
ATOM 743 C CA . ASP A 1 91 ? 13.536 -0.622 -10.522 1.00 82.88 91 ASP A CA 1
ATOM 744 C C . ASP A 1 91 ? 12.947 0.739 -10.932 1.00 82.88 91 ASP A C 1
ATOM 746 O O . ASP A 1 91 ? 11.784 1.031 -10.659 1.00 82.88 91 ASP A O 1
ATOM 750 N N . SER A 1 92 ? 13.725 1.575 -11.629 1.00 82.69 92 SER A N 1
ATOM 751 C CA . SER A 1 92 ? 13.236 2.860 -12.146 1.00 82.69 92 SER A CA 1
ATOM 752 C C . SER A 1 92 ? 12.290 2.726 -13.349 1.00 82.69 92 SER A C 1
ATOM 754 O O . SER A 1 92 ? 11.466 3.610 -13.580 1.00 82.69 92 SER A O 1
ATOM 756 N N . VAL A 1 93 ? 12.405 1.636 -14.116 1.00 85.94 93 VAL A N 1
ATOM 757 C CA . VAL A 1 93 ? 11.681 1.414 -15.381 1.00 85.94 93 VAL A CA 1
ATOM 758 C C . VAL A 1 93 ? 10.550 0.403 -15.212 1.00 85.94 93 VAL A C 1
ATOM 760 O O . VAL A 1 93 ? 9.422 0.621 -15.652 1.00 85.94 93 VAL A O 1
ATOM 763 N N . ILE A 1 94 ? 10.862 -0.724 -14.580 1.00 75.31 94 ILE A N 1
ATOM 764 C CA . ILE A 1 94 ? 9.909 -1.704 -14.084 1.00 75.31 94 ILE A CA 1
ATOM 765 C C . ILE A 1 94 ? 9.401 -1.172 -12.760 1.00 75.31 94 ILE A C 1
ATOM 767 O O . ILE A 1 94 ? 9.898 -1.496 -11.684 1.00 75.31 94 ILE A O 1
ATOM 771 N N . LYS A 1 95 ? 8.347 -0.375 -12.851 1.00 61.00 95 LYS A N 1
ATOM 772 C CA . LYS A 1 95 ? 7.531 -0.126 -11.680 1.00 61.00 95 LYS A CA 1
ATOM 773 C C . LYS A 1 95 ? 6.953 -1.472 -11.221 1.00 61.00 95 LYS A C 1
ATOM 775 O O . LYS A 1 95 ? 6.409 -2.198 -12.063 1.00 61.00 95 LYS A O 1
ATOM 780 N N . PRO A 1 96 ? 7.099 -1.864 -9.942 1.00 52.91 96 PRO A N 1
ATOM 781 C CA . PRO A 1 96 ? 6.400 -3.037 -9.428 1.00 52.91 96 PRO A CA 1
ATOM 782 C C . PRO A 1 96 ? 4.916 -2.865 -9.750 1.00 52.91 96 PRO A C 1
ATOM 784 O O . PRO A 1 96 ? 4.430 -1.764 -9.535 1.00 52.91 96 PRO A O 1
ATOM 787 N N . ASP A 1 97 ? 4.260 -3.901 -10.303 1.00 50.97 97 ASP A N 1
ATOM 788 C CA . ASP A 1 97 ? 2.846 -3.900 -10.738 1.00 50.97 97 ASP A CA 1
ATOM 789 C C . ASP A 1 97 ? 2.025 -2.780 -10.064 1.00 50.97 97 ASP A C 1
ATOM 791 O O . ASP A 1 97 ? 1.455 -3.001 -8.991 1.00 50.97 97 ASP A O 1
ATOM 795 N N . GLU A 1 98 ? 1.915 -1.607 -10.703 1.00 50.66 98 GLU A N 1
ATOM 796 C CA . GLU A 1 98 ? 0.930 -0.582 -10.309 1.00 50.66 98 GLU A CA 1
ATOM 797 C C . GLU A 1 98 ? -0.494 -1.209 -10.370 1.00 50.66 98 GLU A C 1
ATOM 799 O O . GLU A 1 98 ? -1.419 -0.808 -9.678 1.00 50.66 98 GLU A O 1
ATOM 804 N N . ASP A 1 99 ? -0.641 -2.331 -11.086 1.00 52.66 99 ASP A N 1
ATOM 805 C CA . ASP A 1 99 ? -1.860 -3.127 -11.269 1.00 52.66 99 ASP A CA 1
ATOM 806 C C . ASP A 1 99 ? -2.258 -4.035 -10.080 1.00 52.66 99 ASP A C 1
ATOM 808 O O . ASP A 1 99 ? -3.232 -4.807 -10.131 1.00 52.66 99 ASP A O 1
ATOM 812 N N . LYS A 1 100 ? -1.516 -3.995 -8.965 1.00 56.28 100 LYS A N 1
ATOM 813 C CA . LYS A 1 100 ? -1.920 -4.695 -7.734 1.00 56.28 100 LYS A CA 1
ATOM 814 C C . LYS A 1 100 ? -2.701 -3.830 -6.773 1.00 56.28 100 LYS A C 1
ATOM 816 O O . LYS A 1 100 ? -3.156 -4.410 -5.782 1.00 56.28 100 LYS A O 1
ATOM 821 N N . GLY A 1 101 ? -2.967 -2.561 -7.102 1.00 67.69 101 GLY A N 1
ATOM 822 C CA . GLY A 1 101 ? -3.771 -1.645 -6.291 1.00 67.69 101 GLY A CA 1
ATOM 823 C C . GLY A 1 101 ? -3.407 -1.735 -4.810 1.00 67.69 101 GLY A C 1
ATOM 824 O O . GLY A 1 101 ? -4.292 -1.837 -3.974 1.00 67.69 101 GLY A O 1
ATOM 825 N N . PHE A 1 102 ? -2.121 -1.924 -4.512 1.00 80.25 102 PHE A N 1
ATOM 826 C CA . PHE A 1 102 ? -1.558 -1.974 -3.171 1.00 80.25 102 PHE A CA 1
ATOM 827 C C . PHE A 1 102 ? -0.553 -0.843 -3.161 1.00 80.25 102 PHE A C 1
ATOM 829 O O . PHE A 1 102 ? 0.478 -0.941 -3.822 1.00 80.25 102 PHE A O 1
ATOM 836 N N . TYR A 1 103 ? -0.861 0.207 -2.417 1.00 85.56 103 TYR A N 1
ATOM 837 C CA . TYR A 1 103 ? 0.047 1.323 -2.258 1.00 85.56 103 TYR A CA 1
ATOM 838 C C . TYR A 1 103 ? 0.931 1.087 -1.035 1.00 85.56 103 TYR A C 1
ATOM 840 O O . TYR A 1 103 ? 2.158 1.057 -1.136 1.00 85.56 103 TYR A O 1
ATOM 848 N N . LYS A 1 104 ? 0.315 0.870 0.135 1.00 87.31 104 LYS A N 1
ATOM 849 C CA . LYS A 1 104 ? 1.053 0.826 1.400 1.00 87.31 104 LYS A CA 1
ATOM 850 C C . LYS A 1 104 ? 0.262 0.156 2.525 1.00 87.31 104 LYS A C 1
ATOM 852 O O . LYS A 1 104 ? -0.944 0.341 2.638 1.00 87.31 104 LYS A O 1
ATOM 857 N N . PHE A 1 105 ? 0.937 -0.587 3.405 1.00 91.00 105 PHE A N 1
ATOM 858 C CA . PHE A 1 105 ? 0.342 -0.985 4.689 1.00 91.00 105 PHE A CA 1
ATOM 859 C C . PHE A 1 105 ? 0.198 0.249 5.583 1.00 91.00 105 PHE A C 1
ATOM 861 O O . PHE A 1 105 ? 1.166 0.983 5.752 1.00 91.00 105 PHE A O 1
ATOM 868 N N . HIS A 1 106 ? -0.978 0.468 6.168 1.00 92.19 106 HIS A N 1
ATOM 869 C CA . HIS A 1 106 ? -1.204 1.637 7.014 1.00 92.19 106 HIS A CA 1
ATOM 870 C C . HIS A 1 106 ? -1.253 1.262 8.492 1.00 92.19 106 HIS A C 1
ATOM 872 O O . HIS A 1 106 ? -0.445 1.742 9.285 1.00 92.19 106 HIS A O 1
ATOM 878 N N . HIS A 1 107 ? -2.210 0.425 8.898 1.00 93.50 107 HIS A N 1
ATOM 879 C CA . HIS A 1 107 ? -2.386 0.146 10.316 1.00 93.50 107 HIS A CA 1
ATOM 880 C C . HIS A 1 107 ? -2.937 -1.245 10.625 1.00 93.50 107 HIS A C 1
ATOM 882 O O . HIS A 1 107 ? -3.537 -1.925 9.790 1.00 93.50 107 HIS A O 1
ATOM 888 N N . LEU A 1 108 ? -2.720 -1.654 11.873 1.00 94.06 108 LEU A N 1
ATOM 889 C CA . LEU A 1 108 ? -3.337 -2.823 12.478 1.00 94.06 108 LEU A CA 1
ATOM 890 C C . LEU A 1 108 ? -4.407 -2.367 13.480 1.00 94.06 108 LEU A C 1
ATOM 892 O O . LEU A 1 108 ? -4.070 -1.776 14.505 1.00 94.06 108 LEU A O 1
ATOM 896 N N . GLY A 1 109 ? -5.676 -2.654 13.198 1.00 93.25 109 GLY A N 1
ATOM 897 C CA . GLY A 1 109 ? -6.804 -2.324 14.062 1.00 93.25 109 GLY A CA 1
ATOM 898 C C . GLY A 1 109 ? -6.947 -3.296 15.231 1.00 93.25 109 GLY A C 1
ATOM 899 O O . GLY A 1 109 ? -7.025 -4.519 15.046 1.00 93.25 109 GLY A O 1
ATOM 900 N N . VAL A 1 110 ? -7.002 -2.758 16.446 1.00 92.81 110 VAL A N 1
ATOM 901 C CA . VAL A 1 110 ? -7.137 -3.506 17.697 1.00 92.81 110 VAL A CA 1
ATOM 902 C C . VAL A 1 110 ? -8.294 -2.927 18.500 1.00 92.81 110 VAL A C 1
ATOM 904 O O . VAL A 1 110 ? -8.265 -1.778 18.932 1.00 92.81 110 VAL A O 1
ATOM 907 N N . ILE A 1 111 ? -9.313 -3.746 18.743 1.00 93.62 111 ILE A N 1
ATOM 908 C CA . ILE A 1 111 ? -10.418 -3.369 19.624 1.00 93.62 111 ILE A CA 1
ATOM 909 C C . ILE A 1 111 ? -9.955 -3.504 21.069 1.00 93.62 111 ILE A C 1
ATOM 911 O O . ILE A 1 111 ? -9.390 -4.535 21.442 1.00 93.62 111 ILE A O 1
ATOM 915 N N . VAL A 1 112 ? -10.255 -2.505 21.893 1.00 93.88 112 VAL A N 1
ATOM 916 C CA . VAL A 1 112 ? -9.925 -2.473 23.319 1.00 93.88 112 VAL A CA 1
ATOM 917 C C . VAL A 1 112 ? -11.174 -2.189 24.153 1.00 93.88 112 VAL A C 1
ATOM 919 O O . VAL A 1 112 ? -12.114 -1.553 23.686 1.00 93.88 112 VAL A O 1
ATOM 922 N N . ASN A 1 113 ? -11.207 -2.705 25.385 1.00 92.81 113 ASN A N 1
ATOM 923 C CA . ASN A 1 113 ? -12.335 -2.471 26.299 1.00 92.81 113 ASN A CA 1
ATOM 924 C C . ASN A 1 113 ? -12.259 -1.102 26.989 1.00 92.81 113 ASN A C 1
ATOM 926 O O . ASN A 1 113 ? -13.288 -0.577 27.394 1.00 92.81 113 ASN A O 1
ATOM 930 N N . ASP A 1 114 ? -11.042 -0.594 27.182 1.00 92.62 114 ASP A N 1
ATOM 931 C CA . ASP A 1 114 ? -10.733 0.631 27.915 1.00 92.62 114 ASP A CA 1
ATOM 932 C C . ASP A 1 114 ? -9.459 1.226 27.304 1.00 92.62 114 ASP A C 1
ATOM 934 O O . ASP A 1 114 ? -8.412 0.565 27.272 1.00 92.62 114 ASP A O 1
ATOM 938 N N . MET A 1 115 ? -9.567 2.430 26.745 1.00 93.00 115 MET A N 1
ATOM 939 C CA . MET A 1 115 ? -8.469 3.076 26.034 1.00 93.00 115 MET A CA 1
ATOM 940 C C . MET A 1 115 ? -7.317 3.432 26.967 1.00 93.00 115 MET A C 1
ATOM 942 O O . MET A 1 115 ? -6.164 3.219 26.606 1.00 93.00 115 MET A O 1
ATOM 946 N N . ASP A 1 116 ? -7.605 3.936 28.166 1.00 90.56 116 ASP A N 1
ATOM 947 C CA . ASP A 1 116 ? -6.572 4.411 29.089 1.00 90.56 116 ASP A CA 1
ATOM 948 C C . ASP A 1 116 ? -5.691 3.234 29.548 1.00 90.56 116 ASP A C 1
ATOM 950 O O . ASP A 1 116 ? -4.460 3.318 29.561 1.00 90.56 116 ASP A O 1
ATOM 954 N N . GLN A 1 117 ? -6.311 2.086 29.835 1.00 91.31 117 GLN A N 1
ATOM 955 C CA . GLN A 1 117 ? -5.600 0.845 30.120 1.00 91.31 117 GLN A CA 1
ATOM 956 C C . GLN A 1 117 ? -4.819 0.338 28.901 1.00 91.31 117 GLN A C 1
ATOM 958 O O . GLN A 1 117 ?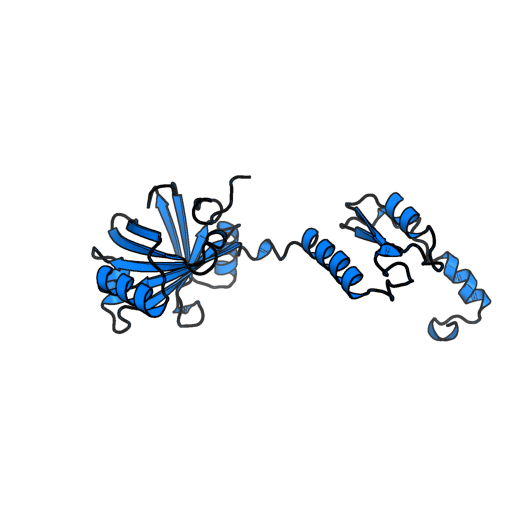 -3.684 -0.118 29.053 1.00 91.31 117 GLN A O 1
ATOM 963 N N . ALA A 1 118 ? -5.405 0.383 27.704 1.00 91.31 118 ALA A N 1
ATOM 964 C CA . ALA A 1 118 ? -4.745 -0.101 26.497 1.00 91.31 118 ALA A CA 1
ATOM 965 C C . ALA A 1 118 ? -3.505 0.726 26.141 1.00 91.31 118 ALA A C 1
ATOM 967 O O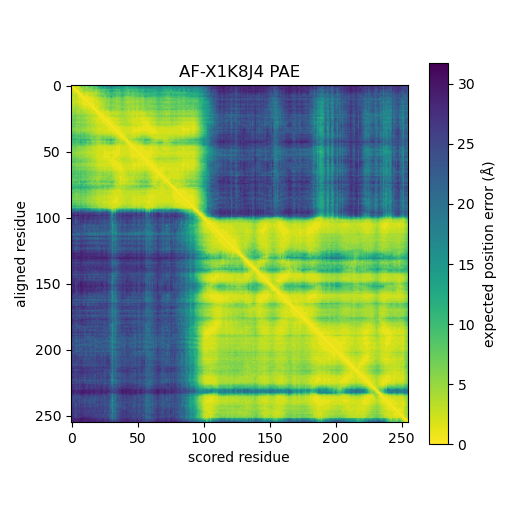 . ALA A 1 118 ? -2.452 0.151 25.878 1.00 91.31 118 ALA A O 1
ATOM 968 N N . VAL A 1 119 ? -3.608 2.054 26.201 1.00 88.56 119 VAL A N 1
ATOM 969 C CA . VAL A 1 119 ? -2.487 2.979 26.000 1.00 88.56 119 VAL A CA 1
ATOM 970 C C . VAL A 1 119 ? -1.356 2.669 26.976 1.00 88.56 119 VAL A C 1
ATOM 972 O O . VAL A 1 119 ? -0.213 2.516 26.547 1.00 88.56 119 VAL A O 1
ATOM 975 N N . GLN A 1 120 ? -1.671 2.489 28.264 1.00 88.19 120 GLN A N 1
ATOM 976 C CA . GLN A 1 120 ? -0.661 2.140 29.261 1.00 88.19 120 GLN A CA 1
ATOM 977 C C . GLN A 1 120 ? 0.018 0.803 28.938 1.00 88.19 120 GLN A C 1
ATOM 979 O O . GLN A 1 120 ? 1.239 0.712 28.979 1.00 88.19 120 GLN A O 1
ATOM 984 N N . ILE A 1 121 ? -0.751 -0.227 28.568 1.00 88.06 121 ILE A N 1
ATOM 985 C CA . ILE A 1 121 ? -0.206 -1.548 28.224 1.00 88.06 121 ILE A CA 1
ATOM 986 C C . ILE A 1 121 ? 0.694 -1.479 26.984 1.00 88.06 121 ILE A C 1
ATOM 988 O O . ILE A 1 121 ? 1.776 -2.065 26.983 1.00 88.06 121 ILE A O 1
ATOM 992 N N . PHE A 1 122 ? 0.263 -0.795 25.922 1.00 86.25 122 PHE A N 1
ATOM 993 C CA . PHE A 1 122 ? 1.059 -0.660 24.700 1.00 86.25 122 PHE A CA 1
ATOM 994 C C . PHE A 1 122 ? 2.338 0.146 24.958 1.00 86.25 122 PHE A C 1
ATOM 996 O O . PHE A 1 122 ? 3.400 -0.267 24.488 1.00 86.25 122 PHE A O 1
ATOM 1003 N N . SER A 1 123 ? 2.270 1.210 25.765 1.00 86.19 123 SER A N 1
ATOM 1004 C CA . SER A 1 123 ? 3.452 1.970 26.192 1.00 86.19 123 SER A CA 1
ATOM 1005 C C . SER A 1 123 ? 4.398 1.113 27.042 1.00 86.19 123 SER A C 1
ATOM 1007 O O . SER A 1 123 ? 5.587 1.037 26.741 1.00 86.19 123 SER A O 1
ATOM 1009 N N . ASP A 1 124 ? 3.885 0.345 28.007 1.00 88.19 124 ASP A N 1
ATOM 1010 C CA . ASP A 1 124 ? 4.704 -0.522 28.866 1.00 88.19 124 ASP A CA 1
ATOM 1011 C C . ASP A 1 124 ? 5.382 -1.670 28.094 1.00 88.19 124 ASP A C 1
ATOM 1013 O O . ASP A 1 124 ? 6.528 -2.026 28.380 1.00 88.19 124 ASP A O 1
ATOM 1017 N N . ILE A 1 125 ? 4.681 -2.283 27.131 1.00 86.12 125 ILE A N 1
ATOM 1018 C CA . ILE A 1 125 ? 5.187 -3.437 26.371 1.00 86.12 125 ILE A CA 1
ATOM 1019 C C . ILE A 1 125 ? 6.117 -2.999 25.239 1.00 86.12 125 ILE A C 1
ATOM 1021 O O . ILE A 1 125 ? 7.165 -3.615 25.033 1.00 86.12 125 ILE A O 1
ATOM 1025 N N . LEU A 1 126 ? 5.710 -1.993 24.462 1.00 82.62 126 LEU A N 1
ATOM 1026 C CA . LEU A 1 126 ? 6.400 -1.599 23.233 1.00 82.62 126 LEU A CA 1
ATOM 1027 C C . LEU A 1 126 ? 7.353 -0.419 23.445 1.00 82.62 126 LEU A C 1
ATOM 1029 O O . LEU A 1 126 ? 8.225 -0.197 22.606 1.00 82.62 126 LEU A O 1
ATOM 1033 N N . GLY A 1 127 ? 7.206 0.327 24.543 1.00 82.06 127 GLY A N 1
ATOM 1034 C CA . GLY A 1 127 ? 7.917 1.587 24.763 1.00 82.06 127 GLY A CA 1
ATOM 1035 C C . GLY A 1 127 ? 7.441 2.704 23.833 1.00 82.06 127 GLY A C 1
ATOM 1036 O O . GLY A 1 127 ? 8.246 3.556 23.460 1.00 82.06 127 GLY A O 1
ATOM 1037 N N . LEU A 1 128 ? 6.178 2.655 23.395 1.00 79.62 128 LEU A N 1
ATOM 1038 C CA . LEU A 1 128 ? 5.600 3.569 22.408 1.00 79.62 128 LEU A CA 1
ATOM 1039 C C . LEU A 1 128 ? 4.429 4.339 23.015 1.00 79.62 128 LEU A C 1
ATOM 1041 O O . LEU A 1 128 ? 3.479 3.736 23.511 1.00 79.62 128 LEU A O 1
ATOM 1045 N N . ASP A 1 129 ? 4.472 5.662 22.908 1.00 75.62 129 ASP A N 1
ATOM 1046 C CA . ASP A 1 129 ? 3.352 6.516 23.287 1.00 75.62 129 ASP A CA 1
ATOM 1047 C C . ASP A 1 129 ? 2.405 6.716 22.089 1.00 75.62 129 ASP A C 1
ATOM 1049 O O . ASP A 1 129 ? 2.872 6.800 20.945 1.00 75.62 129 ASP A O 1
ATOM 1053 N N . PRO A 1 130 ? 1.081 6.809 22.307 1.00 74.62 130 PRO A N 1
ATOM 1054 C CA . PRO A 1 130 ? 0.154 7.180 21.247 1.00 74.62 130 PRO A CA 1
ATOM 1055 C C . PRO A 1 130 ? 0.498 8.562 20.693 1.00 74.62 130 PRO A C 1
ATOM 1057 O O . PRO A 1 130 ? 0.766 9.500 21.444 1.00 74.62 130 PRO A O 1
ATOM 1060 N N . ALA A 1 131 ? 0.462 8.700 19.372 1.00 67.19 131 ALA A N 1
ATOM 1061 C CA . ALA A 1 131 ? 0.694 9.979 18.707 1.00 67.19 131 ALA A CA 1
ATOM 1062 C C . ALA A 1 131 ? -0.559 10.860 18.648 1.00 67.19 131 ALA A C 1
ATOM 1064 O O . ALA A 1 131 ? -0.438 12.075 18.499 1.00 67.19 131 ALA A O 1
ATOM 1065 N N . ASP A 1 132 ? -1.744 10.258 18.745 1.00 74.56 132 ASP A N 1
ATOM 1066 C CA . ASP A 1 132 ? -3.027 10.943 18.617 1.00 74.56 132 ASP A CA 1
ATOM 1067 C C . ASP A 1 132 ? -4.114 10.153 19.356 1.00 74.56 132 ASP A C 1
ATOM 1069 O O . ASP A 1 132 ? -4.266 8.957 19.108 1.00 74.56 132 ASP A O 1
ATOM 1073 N N . GLU A 1 133 ? -4.854 10.815 20.250 1.00 80.94 133 GLU A N 1
ATOM 1074 C CA . GLU A 1 133 ? -6.098 10.322 20.852 1.00 80.94 133 GLU A CA 1
ATOM 1075 C C . GLU A 1 133 ? -7.247 11.215 20.380 1.00 80.94 133 GLU A C 1
ATOM 1077 O O . GLU A 1 133 ? -7.282 12.416 20.668 1.00 80.94 133 GLU A O 1
ATOM 1082 N N . ARG A 1 134 ? -8.230 10.624 19.698 1.00 82.50 134 ARG A N 1
ATOM 1083 C CA . ARG A 1 134 ? -9.368 11.355 19.133 1.00 82.50 134 ARG A CA 1
ATOM 1084 C C . ARG A 1 134 ? -10.675 10.582 19.265 1.00 82.50 134 ARG A C 1
ATOM 1086 O O . ARG A 1 134 ? -10.700 9.402 19.608 1.00 82.50 134 ARG A O 1
ATOM 1093 N N . ILE A 1 135 ? -11.788 11.273 19.021 1.00 79.62 135 ILE A N 1
ATOM 1094 C CA . ILE A 1 135 ? -13.107 10.643 18.899 1.00 79.62 135 ILE A CA 1
ATOM 1095 C C . ILE A 1 135 ? -13.492 10.651 17.429 1.00 79.62 135 ILE A C 1
ATOM 1097 O O . ILE A 1 135 ? -13.877 11.697 16.901 1.00 79.62 135 ILE A O 1
ATOM 1101 N N . ASP A 1 136 ? -13.436 9.479 16.811 1.00 78.75 136 ASP A N 1
ATOM 1102 C CA . ASP A 1 136 ? -13.850 9.291 15.428 1.00 78.75 136 ASP A CA 1
ATOM 1103 C C . ASP A 1 136 ? -15.348 9.015 15.353 1.00 78.75 136 ASP A C 1
ATOM 1105 O O . ASP A 1 136 ? -15.936 8.348 16.217 1.00 78.75 136 ASP A O 1
ATOM 1109 N N . ARG A 1 137 ? -15.990 9.560 14.316 1.00 76.00 137 ARG A N 1
ATOM 1110 C CA . ARG A 1 137 ? -17.429 9.408 14.091 1.00 76.00 137 ARG A CA 1
ATOM 1111 C C . ARG A 1 137 ? -17.698 8.780 12.736 1.00 76.00 137 ARG A C 1
ATOM 1113 O O . ARG A 1 137 ? -17.854 9.475 11.740 1.00 76.00 137 ARG A O 1
ATOM 1120 N N . PHE A 1 138 ? -17.869 7.468 12.735 1.00 69.94 138 PHE A N 1
ATOM 1121 C CA . PHE A 1 138 ? -18.256 6.711 11.551 1.00 69.94 138 PHE A CA 1
ATOM 1122 C C . PHE A 1 138 ? -19.774 6.555 11.523 1.00 69.94 138 PHE A C 1
ATOM 1124 O O . PHE A 1 138 ? -20.376 6.066 12.482 1.00 69.94 138 PHE A O 1
ATOM 1131 N N . GLN A 1 139 ? -20.420 7.038 10.457 1.00 66.62 139 GLN A N 1
ATOM 1132 C CA . GLN A 1 139 ? -21.887 7.038 10.317 1.00 66.62 139 GLN A CA 1
ATOM 1133 C C . GLN A 1 139 ? -22.626 7.637 11.542 1.00 66.62 139 GLN A C 1
ATOM 1135 O O . GLN A 1 139 ? -23.702 7.189 11.943 1.00 66.62 139 GLN A O 1
ATOM 1140 N N . GLY A 1 140 ? -22.023 8.639 12.193 1.00 67.06 140 GLY A N 1
ATOM 1141 C CA . GLY A 1 140 ? -22.563 9.282 13.399 1.00 67.06 140 GLY A CA 1
ATOM 1142 C C . GLY A 1 140 ? -22.413 8.481 14.703 1.00 67.06 140 GLY A C 1
ATOM 1143 O O . GLY A 1 140 ? -22.792 8.982 15.764 1.00 67.06 140 GLY A O 1
ATOM 1144 N N . LYS A 1 141 ? -21.836 7.275 14.660 1.00 79.44 141 LYS A N 1
ATOM 1145 C CA . LYS A 1 141 ? -21.477 6.463 15.831 1.00 79.44 141 LYS A CA 1
ATOM 1146 C C . LYS A 1 141 ? -20.055 6.795 16.269 1.00 79.44 141 LYS A C 1
ATOM 1148 O O . LYS A 1 141 ? -19.175 6.939 15.432 1.00 79.44 141 LYS A O 1
ATOM 1153 N N . ALA A 1 142 ? -19.844 6.939 17.573 1.00 82.81 142 ALA A N 1
ATOM 1154 C CA . ALA A 1 142 ? -18.564 7.368 18.128 1.00 82.81 142 ALA A CA 1
ATOM 1155 C C . ALA A 1 142 ? -17.722 6.182 18.610 1.00 82.81 142 ALA A C 1
ATOM 1157 O O . ALA A 1 142 ? -18.244 5.310 19.313 1.00 82.81 142 ALA A O 1
ATOM 1158 N N . ASN A 1 143 ? -16.430 6.229 18.296 1.00 88.12 143 ASN A N 1
ATOM 1159 C CA . ASN A 1 143 ? -15.376 5.425 18.910 1.00 88.12 143 ASN A CA 1
ATOM 1160 C C . ASN A 1 143 ? -14.303 6.368 19.463 1.00 88.12 143 ASN A C 1
ATOM 1162 O O . ASN A 1 143 ? -14.049 7.420 18.875 1.00 88.12 143 ASN A O 1
ATOM 1166 N N . LYS A 1 144 ? -13.681 6.005 20.585 1.00 91.88 144 LYS A N 1
ATOM 1167 C CA . LYS A 1 144 ? -12.405 6.601 20.983 1.00 91.88 144 LYS A CA 1
ATOM 1168 C C . LYS A 1 144 ? -11.327 5.846 20.213 1.00 91.88 144 LYS A C 1
ATOM 1170 O O . LYS A 1 144 ? -11.277 4.619 20.294 1.00 91.88 144 LYS A O 1
ATOM 1175 N N . THR A 1 145 ? -10.496 6.571 19.482 1.00 91.62 145 THR A N 1
ATOM 1176 C CA . THR A 1 145 ? -9.430 6.006 18.656 1.00 91.62 145 THR A CA 1
ATOM 1177 C C . THR A 1 145 ? -8.092 6.556 19.118 1.00 91.62 145 THR A C 1
ATOM 1179 O O . THR A 1 145 ? -7.979 7.758 19.375 1.00 91.62 145 THR A O 1
ATOM 1182 N N . ALA A 1 146 ? -7.083 5.694 19.211 1.00 91.69 146 ALA A N 1
ATOM 1183 C CA . ALA A 1 146 ? -5.710 6.111 19.459 1.00 91.69 146 ALA A CA 1
ATOM 1184 C C . ALA A 1 146 ? -4.749 5.475 18.453 1.00 91.69 146 ALA A C 1
ATOM 1186 O O . ALA A 1 146 ? -4.766 4.260 18.256 1.00 91.69 146 ALA A O 1
ATOM 1187 N N . MET A 1 147 ? -3.891 6.290 17.840 1.00 90.56 147 MET A N 1
ATOM 1188 C CA . MET A 1 147 ? -2.870 5.813 16.904 1.00 90.56 147 MET A CA 1
ATOM 1189 C C . MET A 1 147 ? -1.537 5.644 17.630 1.00 90.56 147 MET A C 1
ATOM 1191 O O . MET A 1 147 ? -1.036 6.597 18.225 1.00 90.56 147 MET A O 1
ATOM 1195 N N . VAL A 1 148 ? -0.939 4.455 17.560 1.00 90.56 148 VAL A N 1
ATOM 1196 C CA . VAL A 1 148 ? 0.365 4.141 18.168 1.00 90.56 148 VAL A CA 1
ATOM 1197 C C . VAL A 1 148 ? 1.381 3.859 17.053 1.00 90.56 148 VAL A C 1
ATOM 1199 O O . VAL A 1 148 ? 1.373 2.753 16.498 1.00 90.56 148 VAL A O 1
ATOM 1202 N N . PRO A 1 149 ? 2.239 4.829 16.681 1.00 87.56 149 PRO A N 1
ATOM 1203 C CA . PRO A 1 149 ? 3.200 4.664 15.593 1.00 87.56 149 PRO A CA 1
ATOM 1204 C C . PRO A 1 149 ? 4.296 3.658 15.921 1.00 87.56 149 PRO A C 1
ATOM 1206 O O . PRO A 1 149 ? 4.793 3.607 17.043 1.00 87.56 149 PRO A O 1
ATOM 1209 N N . ILE A 1 150 ? 4.732 2.910 14.912 1.00 84.19 150 ILE A N 1
ATOM 1210 C CA . ILE A 1 150 ? 5.810 1.928 15.003 1.00 84.19 150 ILE A CA 1
ATOM 1211 C C . ILE A 1 150 ? 6.860 2.246 13.940 1.00 84.19 150 ILE A C 1
ATOM 1213 O O . ILE A 1 150 ? 6.555 2.380 12.756 1.00 84.19 150 ILE A O 1
ATOM 1217 N N . GLY A 1 151 ? 8.128 2.274 14.343 1.00 79.06 151 GLY A N 1
ATOM 1218 C CA . GLY A 1 151 ? 9.230 2.514 13.416 1.00 79.06 151 GLY A CA 1
ATOM 1219 C C . GLY A 1 151 ? 9.394 3.996 13.092 1.00 79.06 151 GLY A C 1
ATOM 1220 O O . GLY A 1 151 ? 9.293 4.843 13.980 1.00 79.06 151 GLY A O 1
ATOM 1221 N N . ARG A 1 152 ? 9.739 4.317 11.841 1.00 77.44 152 ARG A N 1
ATOM 1222 C CA . ARG A 1 152 ? 9.962 5.709 11.437 1.00 77.44 152 ARG A CA 1
ATOM 1223 C C . ARG A 1 152 ? 8.631 6.395 11.173 1.00 77.44 152 ARG A C 1
ATOM 1225 O O . ARG A 1 152 ? 7.737 5.815 10.570 1.00 77.44 152 ARG A O 1
ATOM 1232 N N . TYR A 1 153 ? 8.537 7.661 11.565 1.00 69.50 153 TYR A N 1
ATOM 1233 C CA . TYR A 1 153 ? 7.320 8.455 11.399 1.00 69.50 153 TYR A CA 1
ATOM 1234 C C . TYR A 1 153 ? 6.858 8.539 9.930 1.00 69.50 153 TYR A C 1
ATOM 1236 O O . TYR A 1 153 ? 5.672 8.425 9.647 1.00 69.50 153 TYR A O 1
ATOM 1244 N N . GLU A 1 154 ? 7.802 8.651 8.990 1.00 73.69 154 GLU A N 1
ATOM 1245 C CA . GLU A 1 154 ? 7.558 8.677 7.536 1.00 73.69 154 GLU A CA 1
ATOM 1246 C C . GLU A 1 154 ? 6.932 7.388 6.972 1.00 73.69 154 GLU A C 1
ATOM 1248 O O . GLU A 1 154 ? 6.265 7.406 5.933 1.00 73.69 154 GLU A O 1
ATOM 1253 N N . ASP A 1 155 ? 7.081 6.270 7.684 1.00 75.88 155 ASP A N 1
ATOM 1254 C CA . ASP A 1 155 ? 6.522 4.991 7.267 1.00 75.88 155 ASP A CA 1
ATOM 1255 C C . ASP A 1 155 ? 5.047 4.859 7.654 1.00 75.88 155 ASP A C 1
ATOM 1257 O O . ASP A 1 155 ? 4.378 4.009 7.085 1.00 75.88 155 ASP A O 1
ATOM 1261 N N . PHE A 1 156 ? 4.496 5.705 8.533 1.00 81.81 156 PHE A N 1
ATOM 1262 C CA . PHE A 1 156 ? 3.081 5.694 8.958 1.00 81.81 156 PHE A CA 1
ATOM 1263 C C . PHE A 1 156 ? 2.528 4.327 9.416 1.00 81.81 156 PHE A C 1
ATOM 1265 O O . PHE A 1 156 ? 1.318 4.169 9.552 1.00 81.81 156 PHE A O 1
ATOM 1272 N N . ASN A 1 157 ? 3.394 3.348 9.686 1.00 87.38 157 ASN A N 1
ATOM 1273 C CA . ASN A 1 157 ? 3.003 2.038 10.192 1.00 87.38 157 ASN A CA 1
ATOM 1274 C C . ASN A 1 157 ? 2.599 2.177 11.659 1.00 87.38 157 ASN A C 1
ATOM 1276 O O . ASN A 1 157 ? 3.374 2.687 12.468 1.00 87.38 157 ASN A O 1
ATOM 1280 N N . GLN A 1 158 ? 1.404 1.722 12.022 1.00 91.06 158 GLN A N 1
ATOM 1281 C CA . GLN A 1 158 ? 0.859 2.000 13.352 1.00 91.06 158 GLN A CA 1
ATOM 1282 C C . GLN A 1 158 ? -0.165 0.962 13.816 1.00 91.06 158 GLN A C 1
ATOM 1284 O O . GLN A 1 158 ? -0.752 0.236 13.013 1.00 91.06 158 GLN A O 1
ATOM 1289 N N . PHE A 1 159 ? -0.389 0.896 15.127 1.00 92.50 159 PHE A N 1
ATOM 1290 C CA . PHE A 1 159 ? -1.604 0.294 15.671 1.00 92.50 159 PHE A CA 1
ATOM 1291 C C . PHE A 1 159 ? -2.700 1.354 15.746 1.00 92.50 159 PHE A C 1
ATOM 1293 O O . PHE A 1 159 ? -2.442 2.480 16.166 1.00 92.50 159 PHE A O 1
ATOM 1300 N N . GLU A 1 160 ? -3.917 0.975 15.378 1.00 93.50 160 GLU A N 1
ATOM 1301 C CA . GLU A 1 160 ? -5.123 1.746 15.654 1.00 93.50 160 GLU A CA 1
ATOM 1302 C C . GLU A 1 160 ? -5.874 1.058 16.795 1.00 93.50 160 GLU A C 1
ATOM 1304 O O . GLU A 1 160 ? -6.433 -0.027 16.626 1.00 93.50 160 GLU A O 1
ATOM 1309 N N . LEU A 1 161 ? -5.851 1.662 17.979 1.00 94.12 161 LEU A N 1
ATOM 1310 C CA . LEU A 1 161 ? -6.641 1.206 19.116 1.00 94.12 161 LEU A CA 1
ATOM 1311 C C . LEU A 1 161 ? -8.042 1.799 19.005 1.00 94.12 161 LEU A C 1
ATOM 1313 O O . LEU A 1 161 ? -8.176 3.005 18.808 1.00 94.12 161 LEU A O 1
ATOM 1317 N N . MET A 1 162 ? -9.075 0.977 19.179 1.00 94.19 162 MET A N 1
ATOM 1318 C CA . MET A 1 162 ? -10.472 1.407 19.088 1.00 94.19 162 MET A CA 1
ATOM 1319 C C . MET A 1 162 ? -11.278 0.953 20.303 1.00 94.19 162 MET A C 1
ATOM 1321 O O . MET A 1 162 ? -11.438 -0.246 20.543 1.00 94.19 162 MET A O 1
ATOM 1325 N N . GLU A 1 163 ? -11.847 1.913 21.026 1.00 94.69 163 GLU A N 1
ATOM 1326 C CA . GLU A 1 163 ? -12.834 1.687 22.081 1.00 94.69 163 GLU A CA 1
ATOM 1327 C C . GLU A 1 163 ? -14.218 2.160 21.596 1.00 94.69 163 GLU A C 1
ATOM 1329 O O . GLU A 1 163 ? -14.393 3.342 21.271 1.00 94.69 163 GLU A O 1
ATOM 1334 N N . PRO A 1 164 ? -15.230 1.280 21.531 1.00 93.38 164 PRO A N 1
ATOM 1335 C CA . PRO A 1 164 ? -16.570 1.691 21.137 1.00 93.38 164 PRO A CA 1
ATOM 1336 C C . PRO A 1 164 ? -17.242 2.545 22.223 1.00 93.38 164 PRO A C 1
ATOM 1338 O O . PRO A 1 164 ? -17.457 2.088 23.341 1.00 93.38 164 PRO A O 1
ATOM 1341 N N . LEU A 1 165 ? -17.664 3.768 21.876 1.00 91.38 165 LEU A N 1
ATOM 1342 C CA . LEU A 1 165 ? -18.371 4.679 22.799 1.00 91.38 165 LEU A CA 1
ATOM 1343 C C . LEU A 1 165 ? -19.896 4.674 22.611 1.00 91.38 165 LEU A C 1
ATOM 1345 O O . LEU A 1 165 ? -20.629 5.382 23.305 1.00 91.38 165 LEU A O 1
ATOM 1349 N N . SER A 1 166 ? -20.397 3.934 21.624 1.00 88.38 166 SER A N 1
ATOM 1350 C CA . SER A 1 166 ? -21.819 3.851 21.292 1.00 88.38 166 SER A CA 1
ATOM 1351 C C . SER A 1 166 ? -22.148 2.506 20.653 1.00 88.38 166 SER A C 1
ATOM 1353 O O . SER A 1 166 ? -21.268 1.852 20.103 1.00 88.38 166 SER A O 1
ATOM 1355 N N . GLU A 1 167 ? -23.421 2.102 20.688 1.00 88.88 167 GLU A N 1
ATOM 1356 C CA . GLU A 1 167 ? -23.865 0.869 20.027 1.00 88.88 167 GLU A CA 1
ATOM 1357 C C . GLU A 1 167 ? -23.593 0.936 18.521 1.00 88.88 167 GLU A C 1
ATOM 1359 O O . GLU A 1 167 ? -24.242 1.692 17.787 1.00 88.88 167 GLU A O 1
ATOM 1364 N N . ASN A 1 168 ? -22.633 0.143 18.065 1.00 85.56 168 ASN A N 1
ATOM 1365 C CA . ASN A 1 168 ? -22.226 0.002 16.676 1.00 85.56 168 ASN A CA 1
ATOM 1366 C C . ASN A 1 168 ? -21.693 -1.422 16.439 1.00 85.56 168 ASN A C 1
ATOM 1368 O O . ASN A 1 168 ? -21.881 -2.328 17.258 1.00 85.56 168 ASN A O 1
ATOM 1372 N N . TRP A 1 169 ? -21.067 -1.651 15.289 1.00 84.44 169 TRP A N 1
ATOM 1373 C CA . TRP A 1 169 ? -20.568 -2.975 14.942 1.00 84.44 169 TRP A CA 1
ATOM 1374 C C . TRP A 1 169 ? -19.344 -3.392 15.782 1.00 84.44 169 TRP A C 1
ATOM 1376 O O . TRP A 1 169 ? -19.243 -4.569 16.122 1.00 84.44 169 TRP A O 1
ATOM 1386 N N . LEU A 1 170 ? -18.474 -2.454 16.187 1.00 87.56 170 LEU A N 1
ATOM 1387 C CA . LEU A 1 170 ? -17.338 -2.703 17.092 1.00 87.56 170 LEU A CA 1
ATOM 1388 C C . LEU A 1 170 ? -17.831 -3.091 18.492 1.00 87.56 170 LEU A C 1
ATOM 1390 O O . LEU A 1 170 ? -17.387 -4.093 19.049 1.00 87.56 170 LEU A O 1
ATOM 1394 N N . ASP A 1 171 ? -18.817 -2.361 19.021 1.00 91.81 171 ASP A N 1
ATOM 1395 C CA . ASP A 1 171 ? -19.518 -2.688 20.270 1.00 91.81 171 ASP A CA 1
ATOM 1396 C C . ASP A 1 171 ? -20.204 -4.063 20.198 1.00 91.81 171 ASP A C 1
ATOM 1398 O O . ASP A 1 171 ? -20.193 -4.842 21.150 1.00 91.81 171 ASP A O 1
ATOM 1402 N N . SER A 1 172 ? -20.774 -4.404 19.043 1.00 89.62 172 SER A N 1
ATOM 1403 C CA . SER A 1 172 ? -21.355 -5.731 18.829 1.00 89.62 172 SER A CA 1
ATOM 1404 C C . SER A 1 172 ? -20.277 -6.818 18.801 1.00 89.62 172 SER A C 1
ATOM 1406 O O . SER A 1 172 ? -20.480 -7.891 19.366 1.00 89.62 172 SER A O 1
ATOM 1408 N N . TRP A 1 173 ? -19.127 -6.547 18.174 1.00 86.75 173 TRP A N 1
ATOM 1409 C CA . TRP A 1 173 ? -18.005 -7.479 18.065 1.00 86.75 173 TRP A CA 1
ATOM 1410 C C . TRP A 1 173 ? -17.348 -7.757 19.416 1.00 86.75 173 TRP A C 1
ATOM 1412 O O . TRP A 1 173 ? -17.156 -8.923 19.770 1.00 86.75 173 TRP A O 1
ATOM 1422 N N . ILE A 1 174 ? -17.043 -6.710 20.189 1.00 90.19 174 ILE A N 1
ATOM 1423 C CA . ILE A 1 174 ? -16.352 -6.828 21.482 1.00 90.19 174 ILE A CA 1
ATOM 1424 C C . ILE A 1 174 ? -17.173 -7.633 22.504 1.00 90.19 174 ILE A C 1
ATOM 1426 O O . ILE A 1 174 ? -16.612 -8.259 23.397 1.00 90.19 174 ILE A O 1
ATOM 1430 N N . LYS A 1 175 ? -18.504 -7.675 22.343 1.00 91.94 175 LYS A N 1
ATOM 1431 C CA . LYS A 1 175 ? -19.435 -8.467 23.168 1.00 91.94 175 LYS A CA 1
ATOM 1432 C C . LYS A 1 175 ? -19.561 -9.932 22.735 1.00 91.94 175 LYS A C 1
ATOM 1434 O O . LYS A 1 175 ? -20.227 -10.711 23.418 1.00 91.94 175 LYS A O 1
ATOM 1439 N N . THR A 1 176 ? -18.970 -10.322 21.606 1.00 89.12 176 THR A N 1
ATOM 1440 C CA . THR A 1 176 ? -18.911 -11.732 21.195 1.00 89.12 176 THR A CA 1
ATOM 1441 C C . THR A 1 176 ? -17.890 -12.506 22.029 1.00 89.12 176 THR A C 1
ATOM 1443 O O . THR A 1 176 ? -17.083 -11.931 22.753 1.00 89.12 176 THR A O 1
ATOM 1446 N N . GLU A 1 177 ? -17.858 -13.830 21.874 1.00 86.25 177 GLU A N 1
ATOM 1447 C CA . GLU A 1 177 ? -16.837 -14.685 22.497 1.00 86.25 177 GLU A CA 1
ATOM 1448 C C . GLU A 1 177 ? -15.394 -14.356 22.074 1.00 86.25 177 GLU A C 1
ATOM 1450 O O . GLU A 1 177 ? -14.456 -14.763 22.756 1.00 86.25 177 GLU A O 1
ATOM 1455 N N . LYS A 1 178 ? -15.204 -13.618 20.969 1.00 86.19 178 LYS A N 1
ATOM 1456 C CA . LYS A 1 178 ? -13.880 -13.168 20.522 1.00 86.19 178 LYS A CA 1
ATOM 1457 C C . LYS A 1 178 ? -13.321 -12.043 21.388 1.00 86.19 178 LYS A C 1
ATOM 1459 O O . LYS A 1 178 ? -12.108 -11.962 21.537 1.00 86.19 178 LYS A O 1
ATOM 1464 N N . GLY A 1 179 ? -14.194 -11.207 21.952 1.00 90.12 179 GLY A N 1
ATOM 1465 C CA . GLY A 1 179 ? -13.800 -10.086 22.797 1.00 90.12 179 GLY A CA 1
ATOM 1466 C C . GLY A 1 179 ? -12.974 -9.009 22.086 1.00 90.12 179 GLY A C 1
ATOM 1467 O O . GLY A 1 179 ? -12.956 -8.897 20.858 1.00 90.12 179 GLY A O 1
ATOM 1468 N N . ALA A 1 180 ? -12.292 -8.211 22.907 1.00 92.56 180 ALA A N 1
ATOM 1469 C CA . ALA A 1 180 ? -11.252 -7.273 22.497 1.00 92.56 180 ALA A CA 1
ATOM 1470 C C . ALA A 1 180 ? -10.037 -8.007 21.903 1.00 92.56 180 ALA A C 1
ATOM 1472 O O . ALA A 1 180 ? -9.710 -9.123 22.313 1.00 92.56 180 ALA A O 1
ATOM 1473 N N . GLY A 1 181 ? -9.339 -7.365 20.969 1.00 90.62 181 GLY A N 1
ATOM 1474 C CA . GLY A 1 181 ? -8.171 -7.929 20.303 1.00 90.62 181 GLY A CA 1
ATOM 1475 C C . GLY A 1 181 ? -8.035 -7.484 18.853 1.00 90.62 181 GLY A C 1
ATOM 1476 O O . GLY A 1 181 ? -8.686 -6.541 18.404 1.00 90.62 181 GLY A O 1
ATOM 1477 N N . PHE A 1 182 ? -7.162 -8.178 18.123 1.00 90.25 182 PHE A N 1
ATOM 1478 C CA . PHE A 1 182 ? -6.906 -7.896 16.716 1.00 90.25 182 PHE A CA 1
ATOM 1479 C C . PHE A 1 182 ? -8.171 -8.071 15.868 1.00 90.25 182 PHE A C 1
ATOM 1481 O O . PHE A 1 182 ? -8.841 -9.105 15.943 1.00 90.25 182 PHE A O 1
ATOM 1488 N N . LEU A 1 183 ? -8.463 -7.061 15.050 1.00 88.31 183 LEU A N 1
ATOM 1489 C CA . LEU A 1 183 ? -9.664 -7.002 14.233 1.00 88.31 183 LEU A CA 1
ATOM 1490 C C . LEU A 1 183 ? -9.339 -6.991 12.744 1.00 88.31 183 LEU A C 1
ATOM 1492 O O . LEU A 1 183 ? -9.734 -7.913 12.020 1.00 88.31 183 LEU A O 1
ATOM 1496 N N . HIS A 1 184 ? -8.641 -5.947 12.296 1.00 91.31 184 HIS A N 1
ATOM 1497 C CA . HIS A 1 184 ? -8.452 -5.682 10.878 1.00 91.31 184 HIS A CA 1
ATOM 1498 C C . HIS A 1 184 ? -7.051 -5.221 10.527 1.00 91.31 184 HIS A C 1
ATOM 1500 O O . HIS A 1 184 ? -6.337 -4.624 11.327 1.00 91.31 184 HIS A O 1
ATOM 1506 N N . MET A 1 185 ? -6.670 -5.508 9.292 1.00 93.06 185 MET A N 1
ATOM 1507 C CA . MET A 1 185 ? -5.466 -4.981 8.673 1.00 93.06 185 MET A CA 1
ATOM 1508 C C . MET A 1 185 ? -5.877 -3.983 7.600 1.00 93.06 185 MET A C 1
ATOM 1510 O O . MET A 1 185 ? -6.570 -4.376 6.660 1.00 93.06 185 MET A O 1
ATOM 1514 N N . ALA A 1 186 ? -5.416 -2.742 7.738 1.00 94.31 186 ALA A N 1
ATOM 1515 C CA . ALA A 1 186 ? -5.709 -1.665 6.809 1.00 94.31 186 ALA A CA 1
ATOM 1516 C C . ALA A 1 186 ? -4.558 -1.416 5.836 1.00 94.31 186 ALA A C 1
ATOM 1518 O O . ALA A 1 186 ? -3.383 -1.308 6.213 1.00 94.31 186 ALA A O 1
ATOM 1519 N N . ILE A 1 187 ? -4.917 -1.319 4.564 1.00 93.56 187 ILE A N 1
ATOM 1520 C CA . ILE A 1 187 ? -4.004 -1.164 3.441 1.00 93.56 187 ILE A CA 1
ATOM 1521 C C . ILE A 1 187 ? -4.505 -0.007 2.591 1.00 93.56 187 ILE A C 1
ATOM 1523 O O . ILE A 1 187 ? -5.638 -0.026 2.125 1.00 93.56 187 ILE A O 1
ATOM 1527 N N . LEU A 1 188 ? -3.640 0.965 2.334 1.00 93.19 188 LEU A N 1
ATOM 1528 C CA . LEU A 1 188 ? -3.904 1.993 1.344 1.00 93.19 188 LEU A CA 1
ATOM 1529 C C . LEU A 1 188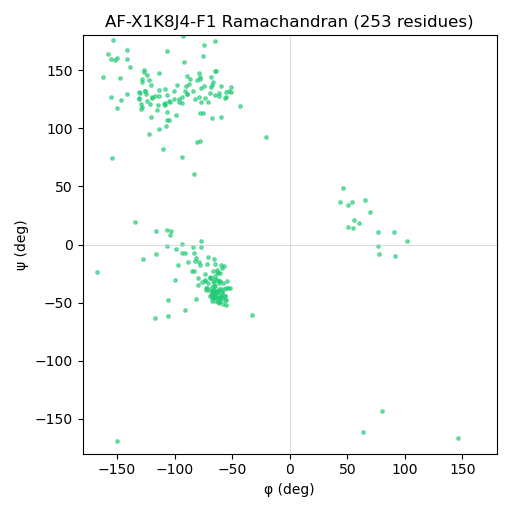 ? -3.756 1.413 -0.065 1.00 93.19 188 LEU A C 1
ATOM 1531 O O . LEU A 1 188 ? -2.796 0.689 -0.356 1.00 93.19 188 LEU A O 1
ATOM 1535 N N . VAL A 1 189 ? -4.699 1.761 -0.932 1.00 92.81 189 VAL A N 1
ATOM 1536 C CA . VAL A 1 189 ? -4.767 1.339 -2.331 1.00 92.81 189 VAL A CA 1
ATOM 1537 C C . VAL A 1 189 ? -4.835 2.575 -3.226 1.00 92.81 189 VAL A C 1
ATOM 1539 O O . VAL A 1 189 ? -5.613 3.485 -2.965 1.00 92.81 189 VAL A O 1
ATOM 1542 N N . ASP A 1 190 ? -3.980 2.631 -4.239 1.00 88.81 190 ASP A N 1
ATOM 1543 C CA . ASP A 1 190 ? -3.847 3.741 -5.191 1.00 88.81 190 ASP A CA 1
ATOM 1544 C C . ASP A 1 190 ? -4.925 3.721 -6.286 1.00 88.81 190 ASP A C 1
ATOM 1546 O O . ASP A 1 190 ? -5.425 4.773 -6.654 1.00 88.81 190 ASP A O 1
ATOM 1550 N N . ASP A 1 191 ? -5.359 2.541 -6.735 1.00 89.12 191 ASP A N 1
ATOM 1551 C CA . ASP A 1 191 ? -6.563 2.367 -7.565 1.00 89.12 191 ASP A CA 1
ATOM 1552 C C . ASP A 1 191 ? -7.671 1.666 -6.765 1.00 89.12 191 ASP A C 1
ATOM 1554 O O . ASP A 1 191 ? -7.846 0.441 -6.823 1.00 89.12 191 ASP A O 1
ATOM 1558 N N . PHE A 1 192 ? -8.407 2.441 -5.964 1.00 91.88 192 PHE A N 1
ATOM 1559 C CA . PHE A 1 192 ? -9.453 1.912 -5.087 1.00 91.88 192 PHE A CA 1
ATOM 1560 C C . PHE A 1 192 ? -10.574 1.210 -5.862 1.00 91.88 192 PHE A C 1
ATOM 1562 O O . PHE A 1 192 ? -10.932 0.067 -5.557 1.00 91.88 192 PHE A O 1
ATOM 1569 N N . ASP A 1 193 ? -11.121 1.869 -6.884 1.00 91.81 193 ASP A N 1
ATOM 1570 C CA . ASP A 1 193 ? -12.266 1.354 -7.633 1.00 91.81 193 ASP A CA 1
ATOM 1571 C C . ASP A 1 193 ? -11.892 0.115 -8.458 1.00 91.81 193 ASP A C 1
ATOM 1573 O O . ASP A 1 193 ? -12.598 -0.903 -8.400 1.00 91.81 193 ASP A O 1
ATOM 1577 N N . GLY A 1 194 ? -10.739 0.138 -9.134 1.00 90.56 194 GLY A N 1
ATOM 1578 C CA . GLY A 1 194 ? -10.224 -1.025 -9.849 1.00 90.56 194 GLY A CA 1
ATOM 1579 C C . GLY A 1 194 ? -9.879 -2.178 -8.907 1.00 90.56 194 GLY A C 1
ATOM 1580 O O . GLY A 1 194 ? -10.162 -3.342 -9.221 1.00 90.56 194 GLY A O 1
ATOM 1581 N N . LYS A 1 195 ? -9.370 -1.902 -7.694 1.00 90.62 195 LYS A N 1
ATOM 1582 C CA . LYS A 1 195 ? -9.137 -2.942 -6.679 1.00 90.62 195 LYS A CA 1
ATOM 1583 C C . LYS A 1 195 ? -10.424 -3.636 -6.257 1.00 90.62 195 LYS A C 1
ATOM 1585 O O . LYS A 1 195 ? -10.475 -4.872 -6.215 1.00 90.62 195 LYS A O 1
ATOM 1590 N N . VAL A 1 196 ? -11.456 -2.857 -5.950 1.00 92.06 196 VAL A N 1
ATOM 1591 C CA . VAL A 1 196 ? -12.766 -3.374 -5.548 1.00 92.06 196 VAL A CA 1
ATOM 1592 C C . VAL A 1 196 ? -13.371 -4.231 -6.663 1.00 92.06 196 VAL A C 1
ATOM 1594 O O . VAL A 1 196 ? -13.854 -5.337 -6.391 1.00 92.06 196 VAL A O 1
ATOM 1597 N N . GLU A 1 197 ? -13.318 -3.771 -7.916 1.00 91.38 197 GLU A N 1
ATOM 1598 C CA . GLU A 1 197 ? -13.786 -4.542 -9.072 1.00 91.38 197 GLU A CA 1
ATOM 1599 C C . GLU A 1 197 ? -13.013 -5.859 -9.217 1.00 91.38 197 GLU A C 1
ATOM 1601 O O . GLU A 1 197 ? -13.616 -6.934 -9.301 1.00 91.38 197 GLU A O 1
ATOM 1606 N N . GLN A 1 198 ? -11.681 -5.806 -9.154 1.00 89.19 198 GLN A N 1
ATOM 1607 C CA . GLN A 1 198 ? -10.824 -6.981 -9.281 1.00 89.19 198 GLN A CA 1
ATOM 1608 C C . GLN A 1 198 ? -11.123 -8.039 -8.207 1.00 89.19 198 GLN A C 1
ATOM 1610 O O . GLN A 1 198 ? -11.141 -9.240 -8.497 1.00 89.19 198 GLN A O 1
ATOM 1615 N N . LEU A 1 199 ? -11.359 -7.624 -6.961 1.00 89.44 199 LEU A N 1
ATOM 1616 C CA . LEU A 1 199 ? -11.700 -8.535 -5.866 1.00 89.44 199 LEU A CA 1
ATOM 1617 C C . LEU A 1 199 ? -13.076 -9.177 -6.066 1.00 89.44 199 LEU A C 1
ATOM 1619 O O . LEU A 1 199 ? -13.220 -10.388 -5.883 1.00 89.44 199 LEU A O 1
ATOM 1623 N N . ARG A 1 200 ? -14.070 -8.407 -6.517 1.00 90.56 200 ARG A N 1
ATOM 1624 C CA . ARG A 1 200 ? -15.397 -8.947 -6.850 1.00 90.56 200 ARG A CA 1
ATOM 1625 C C . ARG A 1 200 ? -15.329 -9.951 -8.001 1.00 90.56 200 ARG A C 1
ATOM 1627 O O . ARG A 1 200 ? -15.929 -11.019 -7.899 1.00 90.56 200 ARG A O 1
ATOM 1634 N N . LEU A 1 201 ? -14.546 -9.672 -9.047 1.00 90.25 201 LEU A N 1
ATOM 1635 C CA . LEU A 1 201 ? -14.312 -10.599 -10.166 1.00 90.25 201 LEU A CA 1
ATOM 1636 C C . LEU A 1 201 ? -13.639 -11.905 -9.721 1.00 90.25 201 LEU A C 1
ATOM 1638 O O . LEU A 1 201 ? -13.926 -12.971 -10.266 1.00 90.25 201 LEU A O 1
ATOM 1642 N N . LYS A 1 202 ? -12.781 -11.841 -8.698 1.00 88.44 202 LYS A N 1
ATOM 1643 C CA . LYS A 1 202 ? -12.165 -13.015 -8.058 1.00 88.44 202 LYS A CA 1
ATOM 1644 C C . LYS A 1 202 ? -13.111 -13.762 -7.104 1.00 88.44 202 LYS A C 1
ATOM 1646 O O . LYS A 1 202 ? -12.722 -14.796 -6.565 1.00 88.44 202 LYS A O 1
ATOM 1651 N N . GLY A 1 203 ? -14.341 -13.279 -6.915 1.00 88.62 203 GLY A N 1
ATOM 1652 C CA . GLY A 1 203 ? -15.384 -13.931 -6.121 1.00 88.62 203 GLY A CA 1
ATOM 1653 C C . GLY A 1 203 ? -15.422 -13.538 -4.642 1.00 88.62 203 GLY A C 1
ATOM 1654 O O . GLY A 1 203 ? -16.134 -14.185 -3.875 1.00 88.62 203 GLY A O 1
ATOM 1655 N N . PHE A 1 204 ? -14.684 -12.505 -4.223 1.00 88.94 204 PHE A N 1
ATOM 1656 C CA . PHE A 1 204 ? -14.733 -12.008 -2.845 1.00 88.94 204 PHE A CA 1
ATOM 1657 C C . PHE A 1 204 ? -15.978 -11.143 -2.606 1.00 88.94 204 PHE A C 1
ATOM 1659 O O . PHE A 1 204 ? -16.368 -10.340 -3.459 1.00 88.94 204 PHE A O 1
ATOM 1666 N N . THR A 1 205 ? -16.581 -11.252 -1.415 1.00 87.94 205 THR A N 1
ATOM 1667 C CA . THR A 1 205 ? -17.595 -10.286 -0.975 1.00 87.94 205 THR A CA 1
ATOM 1668 C C . THR A 1 205 ? -16.884 -9.024 -0.495 1.00 87.94 205 THR A C 1
ATOM 1670 O O . THR A 1 205 ? -16.211 -9.063 0.533 1.00 87.94 205 THR A O 1
ATOM 1673 N N . VAL A 1 206 ? -17.052 -7.913 -1.218 1.00 90.94 206 VAL A N 1
ATOM 1674 C CA . VAL A 1 206 ? -16.457 -6.613 -0.863 1.00 90.94 206 VAL A CA 1
ATOM 1675 C C . VAL A 1 206 ? -17.551 -5.602 -0.539 1.00 90.94 206 VAL A C 1
ATOM 1677 O O . VAL A 1 206 ? -18.350 -5.250 -1.420 1.00 90.94 206 VAL A O 1
ATOM 1680 N N . GLN A 1 207 ? -17.579 -5.148 0.713 1.00 91.38 207 GLN A N 1
ATOM 1681 C CA . GLN A 1 207 ? -18.437 -4.055 1.179 1.00 91.38 207 GLN A CA 1
ATOM 1682 C C . GLN A 1 207 ? -17.672 -2.745 1.038 1.00 91.38 207 GLN A C 1
ATOM 1684 O O . GLN A 1 207 ? -16.514 -2.704 1.420 1.00 91.38 207 GLN A O 1
ATOM 1689 N N . VAL A 1 208 ? -18.297 -1.718 0.468 1.00 93.69 208 VAL A N 1
ATOM 1690 C CA . VAL A 1 208 ? -17.693 -0.387 0.323 1.00 93.69 208 VAL A CA 1
ATOM 1691 C C . VAL A 1 208 ? -18.471 0.575 1.202 1.00 93.69 208 VAL A C 1
ATOM 1693 O O . VAL A 1 208 ? -19.704 0.572 1.152 1.00 93.69 208 VAL A O 1
ATOM 1696 N N . GLU A 1 209 ? -17.756 1.378 1.976 1.00 91.56 209 GLU A N 1
ATOM 1697 C CA . GLU A 1 209 ? -18.305 2.442 2.805 1.00 91.56 209 GLU A CA 1
ATOM 1698 C C . GLU A 1 209 ? -17.613 3.770 2.503 1.00 91.56 209 GLU A C 1
ATOM 1700 O O . GLU A 1 209 ? -16.437 3.817 2.148 1.00 91.56 209 GLU A O 1
ATOM 1705 N N . GLU A 1 210 ? -18.369 4.857 2.638 1.00 92.31 210 GLU A N 1
ATOM 1706 C CA . GLU A 1 210 ? -17.866 6.215 2.470 1.00 92.31 210 GLU A CA 1
ATOM 1707 C C . GLU A 1 210 ? -18.309 7.061 3.664 1.00 92.31 210 GLU A C 1
ATOM 1709 O O . GLU A 1 210 ? -19.485 7.059 4.044 1.00 92.31 210 GLU A O 1
ATOM 1714 N N . SER A 1 211 ? -17.366 7.791 4.252 1.00 88.38 211 SER A N 1
ATOM 1715 C CA . SER A 1 211 ? -17.602 8.702 5.370 1.00 88.38 211 SER A CA 1
ATOM 1716 C C . SER A 1 211 ? -17.122 10.100 5.001 1.00 88.38 211 SER A C 1
ATOM 1718 O O . SER A 1 211 ? -15.962 10.294 4.647 1.00 88.38 211 SER A O 1
ATOM 1720 N N . VAL A 1 212 ? -18.019 11.082 5.091 1.00 88.94 212 VAL A N 1
ATOM 1721 C CA . VAL A 1 212 ? -17.711 12.499 4.837 1.00 88.94 212 VAL A CA 1
ATOM 1722 C C . VAL A 1 212 ? -17.256 13.156 6.136 1.00 88.94 212 VAL A C 1
ATOM 1724 O O . VAL A 1 212 ? -17.943 13.028 7.150 1.00 88.94 212 VAL A O 1
ATOM 1727 N N . ASP A 1 213 ? -16.121 13.856 6.083 1.00 85.69 213 ASP A N 1
ATOM 1728 C CA . ASP A 1 213 ? -15.480 14.538 7.215 1.00 85.69 213 ASP A CA 1
ATOM 1729 C C . ASP A 1 213 ? -15.385 13.683 8.510 1.00 85.69 213 ASP A C 1
ATOM 1731 O O . ASP A 1 213 ? -15.773 14.156 9.586 1.00 85.69 213 ASP A O 1
ATOM 1735 N N . PRO A 1 214 ? -14.904 12.418 8.462 1.00 84.69 214 PRO A N 1
ATOM 1736 C CA . PRO A 1 214 ? -14.918 11.526 9.628 1.00 84.69 214 PRO A CA 1
ATOM 1737 C C . PRO A 1 214 ? -14.021 12.010 10.773 1.00 84.69 214 PRO A C 1
ATOM 1739 O O . PRO A 1 214 ? -14.320 11.749 11.942 1.00 84.69 214 PRO A O 1
ATOM 1742 N N . PHE A 1 215 ? -12.937 12.717 10.442 1.00 84.94 215 PHE A N 1
ATOM 1743 C CA . PHE A 1 215 ? -11.982 13.297 11.383 1.00 84.94 215 PHE A CA 1
ATOM 1744 C C . PHE A 1 215 ? -11.206 14.466 10.738 1.00 84.94 215 PHE A C 1
ATOM 1746 O O . PHE A 1 215 ? -11.211 14.619 9.511 1.00 84.94 215 PHE A O 1
ATOM 1753 N N . PRO A 1 216 ? -10.534 15.325 11.536 1.00 83.00 216 PRO A N 1
ATOM 1754 C CA . PRO A 1 216 ? -9.840 16.504 11.021 1.00 83.00 216 PRO A CA 1
ATOM 1755 C C . PRO A 1 216 ? -8.812 16.178 9.931 1.00 83.00 216 PRO A C 1
ATOM 1757 O O . PRO A 1 216 ? -7.904 15.379 10.133 1.00 83.00 216 PRO A O 1
ATOM 1760 N N . GLY A 1 217 ? -8.928 16.849 8.784 1.00 84.56 217 GLY A N 1
ATOM 1761 C CA . GLY A 1 217 ? -7.991 16.710 7.667 1.00 84.56 217 GLY A CA 1
ATOM 1762 C C . GLY A 1 217 ? -8.363 15.643 6.637 1.00 84.56 217 GLY A C 1
ATOM 1763 O O . GLY A 1 217 ? -7.762 15.651 5.569 1.00 84.56 217 GLY A O 1
ATOM 1764 N N . CYS A 1 218 ? -9.364 14.794 6.899 1.00 87.06 218 CYS A N 1
ATOM 1765 C CA . CYS A 1 218 ? -9.907 13.838 5.932 1.00 87.06 218 CYS A CA 1
ATOM 1766 C C . CYS A 1 218 ? -11.298 14.297 5.466 1.00 87.06 218 CYS A C 1
ATOM 1768 O O . CYS A 1 218 ? -12.253 14.145 6.220 1.00 87.06 218 CYS A O 1
ATOM 1770 N N . PRO A 1 219 ? -11.436 14.886 4.262 1.00 87.94 219 PRO A N 1
ATOM 1771 C CA . PRO A 1 219 ? -12.735 15.348 3.763 1.00 87.94 219 PRO A CA 1
ATOM 1772 C C . PRO A 1 219 ? -13.651 14.193 3.335 1.00 87.94 219 PRO A C 1
ATOM 1774 O O . PRO A 1 219 ? -14.875 14.273 3.442 1.00 87.94 219 PRO A O 1
ATOM 1777 N N . LEU A 1 220 ? -13.053 13.108 2.849 1.00 90.56 220 LEU A N 1
ATOM 1778 C CA . LEU A 1 220 ? -13.742 11.903 2.427 1.00 90.56 220 LEU A CA 1
ATOM 1779 C C . LEU A 1 220 ? -12.847 10.706 2.725 1.00 90.56 220 LEU A C 1
ATOM 1781 O O . LEU A 1 220 ? -11.720 10.638 2.245 1.00 90.56 220 LEU A O 1
ATOM 1785 N N . LEU A 1 221 ? -13.375 9.757 3.484 1.00 91.69 221 LEU A N 1
ATOM 1786 C CA . LEU A 1 221 ? -12.775 8.446 3.662 1.00 91.69 221 LEU A CA 1
ATOM 1787 C C . LEU A 1 221 ? -13.595 7.429 2.881 1.00 91.69 221 LEU A C 1
ATOM 1789 O O . LEU A 1 221 ? -14.817 7.377 3.036 1.00 91.69 221 LEU A O 1
ATOM 1793 N N . ARG A 1 222 ? -12.922 6.633 2.052 1.00 94.69 222 ARG A N 1
ATOM 1794 C CA . ARG A 1 222 ? -13.513 5.508 1.327 1.00 94.69 222 ARG A CA 1
ATOM 1795 C C . ARG A 1 222 ? -12.794 4.241 1.756 1.00 94.69 222 ARG A C 1
ATOM 1797 O O . ARG A 1 222 ? -11.566 4.170 1.680 1.00 94.69 222 ARG A O 1
ATOM 1804 N N . GLU A 1 223 ? -13.572 3.268 2.200 1.00 94.31 223 GLU A N 1
ATOM 1805 C CA . GLU A 1 223 ? -13.085 2.002 2.736 1.00 94.31 223 GLU A CA 1
ATOM 1806 C C . GLU A 1 223 ? -13.779 0.837 2.036 1.00 94.31 223 GLU A C 1
ATOM 1808 O O . GLU A 1 223 ? -14.965 0.893 1.697 1.00 94.31 223 GLU A O 1
ATOM 1813 N N . ALA A 1 224 ? -13.032 -0.233 1.797 1.00 94.44 224 ALA A N 1
ATOM 1814 C CA . ALA A 1 224 ? -13.522 -1.462 1.209 1.00 94.44 224 ALA A CA 1
ATOM 1815 C C . ALA A 1 224 ? -13.101 -2.662 2.056 1.00 94.44 224 ALA A C 1
ATOM 1817 O O . ALA A 1 224 ? -11.927 -3.007 2.160 1.00 94.44 224 ALA A O 1
ATOM 1818 N N . TYR A 1 225 ? -14.086 -3.358 2.610 1.00 92.31 225 TYR A N 1
ATOM 1819 C CA . TYR A 1 225 ? -13.871 -4.456 3.537 1.00 92.31 225 TYR A CA 1
ATOM 1820 C C . TYR A 1 225 ? -14.001 -5.816 2.850 1.00 92.31 225 TYR A C 1
ATOM 1822 O O . TYR A 1 225 ? -15.049 -6.153 2.282 1.00 92.31 225 TYR A O 1
ATOM 1830 N N . VAL A 1 226 ? -12.962 -6.645 2.976 1.00 90.19 226 VAL A N 1
ATOM 1831 C CA . VAL A 1 226 ? -13.010 -8.082 2.675 1.00 90.19 226 VAL A CA 1
ATOM 1832 C C . VAL A 1 226 ? -13.189 -8.847 3.981 1.00 90.19 226 VAL A C 1
ATOM 1834 O O . VAL A 1 226 ? -12.302 -8.897 4.834 1.00 90.19 226 VAL A O 1
ATOM 1837 N N . LEU A 1 227 ? -14.362 -9.460 4.140 1.00 82.19 227 LEU A N 1
ATOM 1838 C CA . LEU A 1 227 ? -14.759 -10.094 5.395 1.00 82.19 227 LEU A CA 1
ATOM 1839 C C . LEU A 1 227 ? -13.869 -11.303 5.753 1.00 82.19 227 LEU A C 1
ATOM 1841 O O . LEU A 1 227 ? -13.480 -12.059 4.859 1.00 82.19 227 LEU A O 1
ATOM 1845 N N . PRO A 1 228 ? -13.661 -11.608 7.053 1.00 79.56 228 PRO A N 1
ATOM 1846 C CA . PRO A 1 228 ? -12.795 -12.708 7.496 1.00 79.56 228 PRO A CA 1
ATOM 1847 C C . PRO A 1 228 ? -13.136 -14.078 6.907 1.00 79.56 228 PRO A C 1
ATOM 1849 O O . PRO A 1 228 ? -12.255 -14.912 6.705 1.00 79.56 228 PRO A O 1
ATOM 1852 N N . LYS A 1 229 ? -14.425 -14.323 6.634 1.00 79.25 229 LYS A N 1
ATOM 1853 C CA . LYS A 1 229 ? -14.903 -15.564 6.004 1.00 79.25 229 LYS A CA 1
ATOM 1854 C C . LYS A 1 229 ? -14.303 -15.783 4.608 1.00 79.25 229 LYS A C 1
ATOM 1856 O O . LYS A 1 229 ? -14.084 -16.931 4.231 1.00 79.25 229 LYS A O 1
ATOM 1861 N N . ASP A 1 230 ? -14.014 -14.693 3.901 1.00 75.38 230 ASP A N 1
ATOM 1862 C CA . ASP A 1 230 ? -13.499 -14.684 2.536 1.00 75.38 230 ASP A CA 1
ATOM 1863 C C . ASP A 1 230 ? -11.967 -14.460 2.545 1.00 75.38 230 ASP A C 1
ATOM 1865 O O . ASP A 1 230 ? -11.251 -15.035 1.729 1.00 75.38 230 ASP A O 1
ATOM 1869 N N . ALA A 1 231 ? -11.430 -13.728 3.531 1.00 63.16 231 ALA A N 1
ATOM 1870 C CA . ALA A 1 231 ? -10.002 -13.444 3.713 1.00 63.16 231 ALA A CA 1
ATOM 1871 C C . ALA A 1 231 ? -9.279 -14.430 4.664 1.00 63.16 231 ALA A C 1
ATOM 1873 O O . ALA A 1 231 ? -8.935 -14.111 5.803 1.00 63.16 231 ALA A O 1
ATOM 1874 N N . SER A 1 232 ? -8.989 -15.651 4.198 1.00 58.81 232 SER A N 1
ATOM 1875 C CA . SER A 1 232 ? -8.156 -16.656 4.908 1.00 58.81 232 SER A CA 1
ATOM 1876 C C . SER A 1 232 ? -8.648 -17.120 6.299 1.00 58.81 232 SER A C 1
ATOM 1878 O O . SER A 1 232 ? -7.901 -17.763 7.033 1.00 58.81 232 SER A O 1
ATOM 1880 N N . ARG A 1 233 ? -9.934 -16.905 6.626 1.00 61.44 233 ARG A N 1
ATOM 1881 C CA . ARG A 1 233 ? -10.615 -17.389 7.848 1.00 61.44 233 ARG A CA 1
ATOM 1882 C C . ARG A 1 233 ? -10.093 -16.807 9.168 1.00 61.44 233 ARG A C 1
ATOM 1884 O O . ARG A 1 233 ? -10.062 -17.520 10.169 1.00 61.44 233 ARG A O 1
ATOM 1891 N N . GLY A 1 234 ? -9.736 -15.524 9.214 1.00 71.50 234 GLY A N 1
ATOM 1892 C CA . GLY A 1 234 ? -9.329 -14.927 10.495 1.00 71.50 234 GLY A CA 1
ATOM 1893 C C . GLY A 1 234 ? -9.223 -13.410 10.562 1.00 71.50 234 GLY A C 1
ATOM 1894 O O . GLY A 1 234 ? -9.365 -12.872 11.653 1.00 71.50 234 GLY A O 1
ATOM 1895 N N . VAL A 1 235 ? -9.024 -12.726 9.433 1.00 79.00 235 VAL A N 1
ATOM 1896 C CA . VAL A 1 235 ? -8.666 -11.299 9.421 1.00 79.00 235 VAL 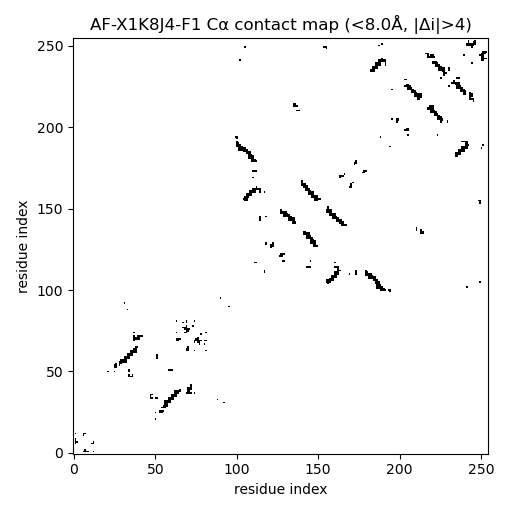A CA 1
ATOM 1897 C C . VAL A 1 235 ? -9.642 -10.512 8.557 1.00 79.00 235 VAL A C 1
ATOM 1899 O O . VAL A 1 235 ? -9.933 -10.931 7.440 1.00 79.00 235 VAL A O 1
ATOM 1902 N N . LEU A 1 236 ? -10.155 -9.390 9.065 1.00 87.81 236 LEU A N 1
ATOM 1903 C CA . LEU A 1 236 ? -10.855 -8.403 8.242 1.00 87.81 236 LEU A CA 1
ATOM 1904 C C . LEU A 1 236 ? -9.790 -7.606 7.478 1.00 87.81 236 LEU A C 1
ATOM 1906 O O . LEU A 1 236 ? -8.884 -7.058 8.100 1.00 87.81 236 LEU A O 1
ATOM 1910 N N . ILE A 1 237 ? -9.848 -7.585 6.148 1.00 91.62 237 ILE A N 1
ATOM 1911 C CA . ILE A 1 237 ? -8.959 -6.722 5.358 1.00 91.62 237 ILE A 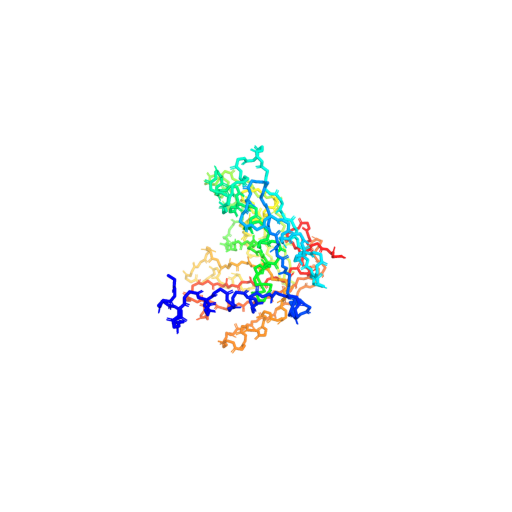CA 1
ATOM 1912 C C . ILE A 1 237 ? -9.734 -5.455 5.038 1.00 91.62 237 ILE A C 1
ATOM 1914 O O . ILE A 1 237 ? -10.809 -5.540 4.447 1.00 91.62 237 ILE A O 1
ATOM 1918 N N . ASP A 1 238 ? -9.179 -4.323 5.441 1.00 93.75 238 ASP A N 1
ATOM 1919 C CA . ASP A 1 238 ? -9.671 -2.987 5.150 1.00 93.75 238 ASP A CA 1
ATOM 1920 C C . ASP A 1 238 ? -8.778 -2.357 4.073 1.00 93.75 238 ASP A C 1
ATOM 1922 O O . ASP A 1 238 ? -7.551 -2.335 4.187 1.00 93.75 238 ASP A O 1
ATOM 1926 N N . LEU A 1 239 ? -9.390 -1.937 2.975 1.00 94.88 239 LEU A N 1
ATOM 1927 C CA . LEU A 1 239 ? -8.722 -1.259 1.876 1.00 94.88 239 LEU A CA 1
ATOM 1928 C C . LEU A 1 239 ? -9.156 0.196 1.906 1.00 94.88 239 LEU A C 1
ATOM 1930 O O . LEU A 1 239 ? -10.341 0.470 1.777 1.00 94.8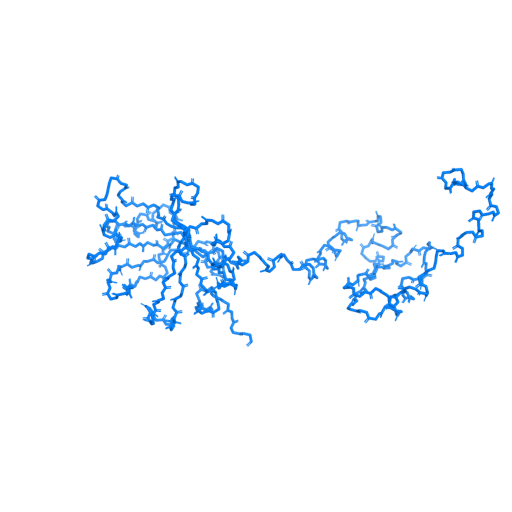8 239 LEU A O 1
ATOM 1934 N N . MET A 1 240 ? -8.206 1.111 2.033 1.00 95.19 240 MET A N 1
ATOM 1935 C CA . MET A 1 240 ? -8.452 2.543 2.145 1.00 95.19 240 MET A CA 1
ATOM 1936 C C . MET A 1 240 ? -8.018 3.242 0.859 1.00 95.19 240 MET A C 1
ATOM 1938 O O . MET A 1 240 ? -6.925 2.988 0.355 1.00 95.19 240 MET A O 1
ATOM 1942 N N . ASP A 1 241 ? -8.851 4.132 0.330 1.00 94.69 241 ASP A N 1
ATOM 1943 C CA . ASP A 1 241 ? -8.527 4.903 -0.873 1.00 94.69 241 ASP A CA 1
ATOM 1944 C C . ASP A 1 241 ? -7.382 5.890 -0.609 1.00 94.69 241 ASP A C 1
ATOM 1946 O O . ASP A 1 241 ? -7.557 6.891 0.088 1.00 94.69 241 ASP A O 1
ATOM 1950 N N . ALA A 1 242 ? -6.207 5.611 -1.173 1.00 92.25 242 ALA A N 1
ATOM 1951 C CA . ALA A 1 242 ? -5.009 6.404 -0.954 1.00 92.25 242 ALA A CA 1
ATOM 1952 C C . ALA A 1 242 ? -5.083 7.798 -1.581 1.00 92.25 242 ALA A C 1
ATOM 1954 O O . ALA A 1 242 ? -4.438 8.703 -1.056 1.00 92.25 242 ALA A O 1
ATOM 1955 N N . GLU A 1 243 ? -5.847 7.986 -2.660 1.00 89.69 243 GLU A N 1
ATOM 1956 C CA . GLU A 1 243 ? -5.987 9.283 -3.333 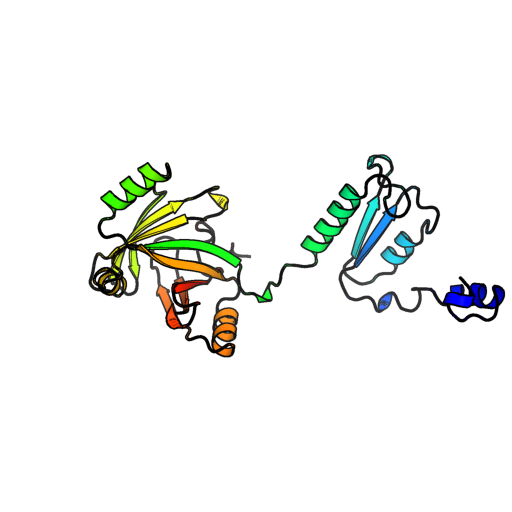1.00 89.69 243 GLU A CA 1
ATOM 1957 C C . GLU A 1 243 ? -6.825 10.257 -2.500 1.00 89.69 243 GLU A C 1
ATOM 1959 O O . GLU A 1 243 ? -6.531 11.452 -2.439 1.00 89.69 243 GLU A O 1
ATOM 1964 N N . ASN A 1 244 ? -7.860 9.743 -1.831 1.00 89.88 244 ASN A N 1
ATOM 1965 C CA . ASN A 1 244 ? -8.731 10.542 -0.966 1.00 89.88 244 ASN A CA 1
ATOM 1966 C C . ASN A 1 244 ? -8.222 10.637 0.485 1.00 89.88 244 ASN A C 1
ATOM 1968 O O . ASN A 1 244 ? -8.670 11.503 1.246 1.00 89.88 244 ASN A O 1
ATOM 1972 N N . PHE A 1 245 ? -7.271 9.786 0.882 1.00 91.31 245 PHE A N 1
ATOM 1973 C CA . PHE A 1 245 ? -6.706 9.801 2.228 1.00 91.31 245 PHE A CA 1
ATOM 1974 C C . PHE A 1 245 ? -5.671 10.928 2.421 1.00 91.31 245 PHE A C 1
ATOM 1976 O O . PHE A 1 245 ? -4.892 11.220 1.513 1.00 91.31 245 PHE A O 1
ATOM 1983 N N . PRO A 1 246 ? -5.587 11.573 3.602 1.00 89.50 246 PRO A N 1
ATOM 1984 C CA . PRO A 1 246 ? -4.686 12.709 3.789 1.00 89.50 246 PRO A CA 1
ATOM 1985 C C . PRO A 1 246 ? -3.209 12.320 3.659 1.00 89.50 246 PRO A C 1
ATOM 1987 O O . PRO A 1 246 ? -2.717 11.450 4.380 1.00 89.50 246 PRO A O 1
ATOM 1990 N N . ALA A 1 247 ? -2.457 13.038 2.821 1.00 88.06 247 ALA A N 1
ATOM 1991 C CA . ALA A 1 247 ? -1.017 12.816 2.648 1.00 88.06 247 ALA A CA 1
ATOM 1992 C C . ALA A 1 247 ? -0.222 12.965 3.960 1.00 88.06 247 ALA A C 1
ATOM 1994 O O . ALA A 1 247 ? 0.738 12.238 4.205 1.00 88.06 247 ALA A O 1
ATOM 1995 N N . SER A 1 248 ? -0.658 13.860 4.856 1.00 85.69 248 SER A N 1
ATOM 1996 C CA . SER A 1 248 ? -0.069 14.029 6.194 1.00 85.69 248 SER A CA 1
ATOM 1997 C C . SER A 1 248 ? -0.256 12.823 7.117 1.00 85.69 248 SER A C 1
ATOM 1999 O O . SER A 1 248 ? 0.360 12.786 8.178 1.00 85.69 248 SER A O 1
ATOM 2001 N N . LEU A 1 249 ? -1.115 11.876 6.737 1.00 86.12 249 LEU A N 1
ATOM 2002 C CA . LEU A 1 249 ? -1.397 10.631 7.448 1.00 86.12 249 LEU A CA 1
ATOM 2003 C C . LEU A 1 249 ? -0.986 9.399 6.622 1.00 86.12 249 LEU A C 1
ATOM 2005 O O . LEU A 1 249 ? -1.332 8.281 6.977 1.00 86.12 249 LEU A O 1
ATOM 2009 N N . GLY A 1 250 ? -0.233 9.585 5.534 1.00 85.75 250 GLY A N 1
ATOM 2010 C CA . GLY A 1 250 ? 0.293 8.494 4.711 1.00 85.75 250 GLY A CA 1
ATOM 2011 C C . GLY A 1 250 ? -0.464 8.224 3.411 1.00 85.75 250 GLY A C 1
ATOM 2012 O O . GLY A 1 250 ? -0.072 7.301 2.698 1.00 85.75 250 GLY A O 1
ATOM 2013 N N . GLY A 1 251 ? -1.490 9.016 3.082 1.00 86.50 251 GLY A N 1
ATOM 2014 C CA . GLY A 1 251 ? -2.144 8.992 1.768 1.00 86.50 251 GLY A CA 1
ATOM 2015 C C . GLY A 1 251 ? -1.224 9.445 0.628 1.00 86.50 251 GLY A C 1
ATOM 2016 O O . GLY A 1 251 ? -0.084 9.869 0.849 1.00 86.50 251 GLY A O 1
ATOM 2017 N N . LEU A 1 252 ? -1.709 9.353 -0.608 1.00 85.06 252 LEU A N 1
ATOM 2018 C CA . LEU A 1 252 ? -0.993 9.861 -1.775 1.00 85.06 252 LEU A CA 1
ATOM 2019 C C . LEU A 1 252 ? -0.939 11.392 -1.725 1.00 85.06 252 LEU A C 1
ATOM 2021 O O . LEU A 1 252 ? -1.922 12.071 -1.427 1.00 85.06 252 LEU A O 1
ATOM 2025 N N . ALA A 1 253 ? 0.235 11.957 -2.007 1.00 69.31 253 ALA A N 1
ATOM 2026 C CA . ALA A 1 253 ? 0.347 13.395 -2.204 1.00 69.31 253 ALA A CA 1
ATOM 2027 C C . ALA A 1 253 ? -0.421 13.790 -3.481 1.00 69.31 253 ALA A C 1
ATOM 2029 O O . ALA A 1 253 ? -0.313 13.069 -4.475 1.00 69.31 253 ALA A O 1
ATOM 2030 N N . PRO A 1 254 ? -1.152 14.922 -3.496 1.00 59.75 254 PRO A N 1
ATOM 2031 C CA . PRO A 1 254 ? -1.745 15.426 -4.729 1.00 59.75 254 PRO A CA 1
ATOM 2032 C C . PRO A 1 254 ? -0.643 15.624 -5.778 1.00 59.75 254 PRO A C 1
ATOM 2034 O O . PRO A 1 254 ? 0.364 16.275 -5.481 1.00 59.75 254 PRO A O 1
ATOM 2037 N N . GLY A 1 255 ? -0.822 15.024 -6.957 1.00 48.72 255 GLY A N 1
ATOM 2038 C CA . GLY A 1 255 ? 0.076 15.176 -8.108 1.00 48.72 255 GLY A CA 1
ATOM 2039 C C . GLY A 1 255 ? 0.051 16.567 -8.731 1.00 48.72 255 GLY A C 1
ATOM 2040 O O . GLY A 1 255 ? -0.954 17.295 -8.552 1.00 48.72 255 GLY A O 1
#

Radius of gyration: 28.34 Å; Cα contacts (8 Å, |Δi|>4): 445; chains: 1; bounding box: 62×44×74 Å

Mean predicted aligned error: 13.26 Å

pLDDT: mean 86.78, std 9.3, range [48.72, 97.75]

Solvent-accessible surface area (backbone atoms only — not comparable to full-atom values): 14182 Å² total; per-residue (Å²): 110,40,74,84,76,72,37,94,40,67,66,58,47,59,58,53,54,70,71,75,60,54,88,90,49,40,76,72,48,70,59,78,41,83,39,67,47,35,76,62,24,78,89,53,69,71,48,45,60,52,51,57,71,59,46,79,37,58,70,47,79,48,77,30,38,67,93,67,39,19,12,38,63,90,19,70,65,28,50,66,61,50,48,49,58,52,48,55,50,43,54,72,68,52,62,74,69,77,88,64,31,68,65,43,69,36,35,40,35,29,39,40,92,44,59,72,62,48,52,51,50,47,25,71,74,71,74,37,67,66,80,44,80,47,75,38,38,62,94,82,39,43,28,42,36,34,37,33,65,49,87,56,78,92,61,44,30,26,39,35,39,36,23,61,73,41,94,47,71,64,41,55,46,42,71,40,97,74,36,55,40,85,49,34,44,34,29,28,11,67,40,44,69,63,40,54,51,53,41,45,76,73,69,44,67,72,50,76,50,76,36,72,55,38,47,95,81,29,67,41,45,44,39,36,37,34,45,26,86,72,42,88,67,72,37,29,39,37,36,32,32,15,72,56,29,37,44,96,74,66,23,45,68,87,127

Secondary structure (DSSP, 8-state):
-GGGGT-SSHHHHHHHGGG---TTTGGG--S-EEEEEETT-TTSTTHHHHHHHH--SSEEEEEE-TTTT--SGGGTT-HHHHHHHHHHHHHHHS-S-GGG---EEEEEEEE-S-HHHHHHHHHHHH----SEEEEEEETTEEEEEEEEE-S-GGG--EEEEEEE-SSSHHHHHHTSTT-SEEEEEEEEESSHHHHHHHHHHTT--EEEEEEEEEETTEEEEEEEEE-TTTTTTT-EEEEEETTTS-GGGT-PPP-